Protein AF-A0A537ZUA9-F1 (afdb_monomer_lite)

Sequence (242 aa):
MRPYVPADILNVSFPAAVRGYDRRAVDAYVKRVNRVIAELKVSASPPAAVRHALEQAGQQVHGLLQSARETAEGITTSARQEADEATGRAKAEAAELVVNTNADVERMRAEADQLRGDTRKETDATIARGKAEAEQILADARNESQNIVLRAQDEADDRLLQLREEVDALRAAAEARMQAIQADTETVWNERNELFDDIRSIANGLIDLVDGANARVPVTEPAEPLGEPGEPVAAANDGDSQ

Radius of gyration: 93.18 Å; chains: 1; bounding box: 156×34×251 Å

pLDDT: mean 85.9, std 18.2, range [31.66, 98.56]

Foldseek 3Di:
DPLDDDVCLVDDDFDADPPGGDPVSVVVSVVVVVVSVVVCVVPDDPPVVVVVVVVVVVVVVVVVVVVVVVVVVVVVVVVVVVVVVVVVVVVVVVVVVVVVVVVVVVVVVVVVVVVVVVVVVVVVVVVVVVVVVVVVVVVVVVVVVVVVVVVVVVVVVVVVVVVVVVVVVVVVVVVVVVVVVVVVVVVVVVVVVVVVVVVVVVVVVVVVVVVVVVVVDDDDDDDDDDDDDDDDDYDYDDDDDD

Structure (mmCIF, N/CA/C/O backbone):
data_AF-A0A537ZUA9-F1
#
_entry.id   AF-A0A537ZUA9-F1
#
loop_
_atom_site.group_PDB
_atom_site.id
_atom_site.type_symbol
_atom_site.label_atom_id
_atom_site.label_alt_id
_atom_site.label_comp_id
_atom_site.label_asym_id
_atom_site.label_entity_id
_atom_site.label_seq_id
_atom_site.pdbx_PDB_ins_code
_atom_site.Cartn_x
_atom_site.Cartn_y
_atom_site.Cartn_z
_atom_site.occupancy
_atom_site.B_iso_or_equiv
_atom_site.auth_seq_id
_atom_site.auth_comp_id
_atom_site.auth_asym_id
_atom_site.auth_atom_id
_atom_site.pdbx_PDB_model_num
ATOM 1 N N . MET A 1 1 ? -33.664 -15.959 94.441 1.00 45.16 1 MET A N 1
ATOM 2 C CA . MET A 1 1 ? -33.070 -15.673 95.766 1.00 45.16 1 MET A CA 1
ATOM 3 C C . MET A 1 1 ? -33.528 -16.744 96.739 1.00 45.16 1 MET A C 1
ATOM 5 O O . MET A 1 1 ? -34.728 -16.962 96.837 1.00 45.16 1 MET A O 1
ATOM 9 N N . ARG A 1 2 ? -32.613 -17.458 97.404 1.00 49.62 2 ARG A N 1
ATOM 10 C CA . ARG A 1 2 ? -33.004 -18.343 98.513 1.00 49.62 2 ARG A CA 1
ATOM 11 C C . ARG A 1 2 ? -33.386 -17.457 99.707 1.00 49.62 2 ARG A C 1
ATOM 13 O O . ARG A 1 2 ? -32.621 -16.534 99.986 1.00 49.62 2 ARG A O 1
ATOM 20 N N . PRO A 1 3 ? -34.527 -17.680 100.379 1.00 58.72 3 PRO A N 1
ATOM 21 C CA . PRO A 1 3 ? -34.871 -16.907 101.564 1.00 58.72 3 PRO A CA 1
ATOM 22 C C . PRO A 1 3 ? -33.817 -17.173 102.643 1.00 58.72 3 PRO A C 1
ATOM 24 O O . PRO A 1 3 ? -33.602 -18.316 103.046 1.00 58.72 3 PRO A O 1
ATOM 27 N N . TYR A 1 4 ? -33.114 -16.120 103.052 1.00 66.19 4 TYR A N 1
ATOM 28 C CA . TYR A 1 4 ? -32.146 -16.183 104.139 1.00 66.19 4 TYR A CA 1
ATOM 29 C C . TYR A 1 4 ? -32.919 -16.333 105.451 1.00 66.19 4 TYR A C 1
ATOM 31 O O . TYR A 1 4 ? -33.597 -15.405 105.885 1.00 66.19 4 TYR A O 1
ATOM 39 N N . VAL A 1 5 ? -32.861 -17.520 106.054 1.00 70.56 5 VAL A N 1
ATOM 40 C CA . VAL A 1 5 ? -33.404 -17.760 107.393 1.00 70.56 5 VAL A CA 1
ATOM 41 C C . VAL A 1 5 ? -32.278 -17.480 108.393 1.00 70.56 5 VAL A C 1
ATOM 43 O O . VAL A 1 5 ? -31.238 -18.135 108.300 1.00 70.56 5 VAL A O 1
ATOM 46 N N . PRO A 1 6 ? -32.432 -16.520 109.324 1.00 73.88 6 PRO A N 1
ATOM 47 C CA . PRO A 1 6 ? -31.391 -16.191 110.295 1.00 73.88 6 PRO A CA 1
ATOM 48 C C . PRO A 1 6 ? -30.947 -17.411 111.117 1.00 73.88 6 PRO A C 1
ATOM 50 O O . PRO A 1 6 ? -31.782 -18.196 111.573 1.00 73.88 6 PRO A O 1
ATOM 53 N N . ALA A 1 7 ? -29.635 -17.551 111.342 1.00 69.75 7 ALA A N 1
ATOM 54 C CA . ALA A 1 7 ? -29.042 -18.686 112.061 1.00 69.75 7 ALA A CA 1
ATOM 55 C C . ALA A 1 7 ? -29.610 -18.864 113.485 1.00 69.75 7 ALA A C 1
ATOM 57 O O . ALA A 1 7 ? -29.779 -19.991 113.949 1.00 69.75 7 ALA A O 1
ATOM 58 N N . ASP A 1 8 ? -30.006 -17.762 114.122 1.00 66.88 8 ASP A N 1
ATOM 59 C CA . ASP A 1 8 ? -30.593 -17.707 115.468 1.00 66.88 8 ASP A CA 1
ATOM 60 C C . ASP A 1 8 ? -31.965 -18.401 115.576 1.00 66.88 8 ASP A C 1
ATOM 62 O O . ASP A 1 8 ? -32.466 -18.646 116.677 1.00 66.88 8 ASP A O 1
ATOM 66 N N . ILE A 1 9 ? -32.600 -18.698 114.436 1.00 72.50 9 ILE A N 1
ATOM 67 C CA . ILE A 1 9 ? -33.838 -19.483 114.359 1.00 72.50 9 ILE A CA 1
ATOM 68 C C . ILE A 1 9 ? -33.543 -20.970 114.138 1.00 72.50 9 ILE A C 1
ATOM 70 O O . ILE A 1 9 ? -34.299 -21.815 114.620 1.00 72.50 9 ILE A O 1
ATOM 74 N N . LEU A 1 10 ? -32.458 -21.283 113.426 1.00 72.81 10 LEU A N 1
ATOM 75 C CA . LEU A 1 10 ? -32.072 -22.647 113.060 1.00 72.81 10 LEU A CA 1
ATOM 76 C C . LEU A 1 10 ? -31.358 -23.380 114.207 1.00 72.81 10 LEU A C 1
ATOM 78 O O . LEU A 1 10 ? -31.559 -24.578 114.369 1.00 72.81 10 LEU A O 1
ATOM 82 N N . ASN A 1 11 ? -30.586 -22.660 115.029 1.00 73.12 11 ASN A N 1
ATOM 83 C CA . ASN A 1 11 ? -29.799 -23.220 116.132 1.00 73.12 11 ASN A CA 1
ATOM 84 C C . ASN A 1 11 ? -30.231 -22.636 117.489 1.00 73.12 11 ASN A C 1
ATOM 86 O O . ASN A 1 11 ? -29.523 -21.817 118.075 1.00 73.12 11 ASN A O 1
ATOM 90 N N . VAL A 1 12 ? -31.396 -23.047 118.006 1.00 76.38 12 VAL A N 1
ATOM 91 C CA . VAL A 1 12 ? -31.906 -22.595 119.314 1.00 76.38 12 VAL A CA 1
ATOM 92 C C . VAL A 1 12 ? -31.773 -23.682 120.386 1.00 76.38 12 VAL A C 1
ATOM 94 O O . VAL A 1 12 ? -32.099 -24.843 120.153 1.00 76.38 12 VAL A O 1
ATOM 97 N N . SER A 1 13 ? -31.328 -23.295 121.583 1.00 72.56 13 SER A N 1
ATOM 98 C CA . SER A 1 13 ? -31.351 -24.132 122.787 1.00 72.56 13 SER A CA 1
ATOM 99 C C . SER A 1 13 ? -32.165 -23.431 123.871 1.00 72.56 13 SER A C 1
ATOM 101 O O . SER A 1 13 ? -32.019 -22.225 124.078 1.00 72.56 13 SER A O 1
ATOM 103 N N . PHE A 1 14 ? -33.049 -24.172 124.540 1.00 78.88 14 PHE A N 1
ATOM 104 C CA . PHE A 1 14 ? -33.961 -23.632 125.546 1.00 78.88 14 PHE A CA 1
ATOM 105 C C . PHE A 1 14 ? -33.547 -24.084 126.953 1.00 78.88 14 PHE A C 1
ATOM 107 O O . PHE A 1 14 ? -33.343 -25.282 127.163 1.00 78.88 14 PHE A O 1
ATOM 114 N N . PRO A 1 15 ? -33.475 -23.173 127.939 1.00 76.12 15 PRO A N 1
ATOM 115 C CA . PRO A 1 15 ? -33.255 -23.546 129.334 1.00 76.12 15 PRO A CA 1
ATOM 116 C C . PRO A 1 15 ? -34.372 -24.466 129.863 1.00 76.12 15 PRO A C 1
ATOM 118 O O . PRO A 1 15 ? -35.553 -24.228 129.592 1.00 76.12 15 PRO A O 1
ATOM 121 N N . ALA A 1 16 ? -34.010 -25.502 130.628 1.00 71.38 16 ALA A N 1
ATOM 122 C CA . ALA A 1 16 ? -34.960 -26.416 131.268 1.00 71.38 16 ALA A CA 1
ATOM 123 C C . ALA A 1 16 ? -35.398 -25.890 132.649 1.00 71.38 16 ALA A C 1
ATOM 125 O O . ALA A 1 16 ? -34.568 -25.538 133.484 1.00 71.38 16 ALA A O 1
ATOM 126 N N . ALA A 1 17 ? -36.704 -25.858 132.897 1.00 70.94 17 ALA A N 1
ATOM 127 C CA . ALA A 1 17 ? -37.335 -25.575 134.182 1.00 70.94 17 ALA A CA 1
ATOM 128 C C . ALA A 1 17 ? -37.811 -26.880 134.855 1.00 70.94 17 ALA A C 1
ATOM 130 O O . ALA A 1 17 ? -37.879 -27.932 134.220 1.00 70.94 17 ALA A O 1
ATOM 131 N N . VAL A 1 18 ? -38.186 -26.812 136.143 1.00 68.44 18 VAL A N 1
ATOM 132 C CA . VAL A 1 18 ? -38.558 -27.969 137.001 1.00 68.44 18 VAL A CA 1
ATOM 133 C C . VAL A 1 18 ? -39.605 -28.903 136.359 1.00 68.44 18 VAL A C 1
ATOM 135 O O . VAL A 1 18 ? -39.635 -30.095 136.654 1.00 68.44 18 VAL A O 1
ATOM 138 N N . ARG A 1 19 ? -40.425 -28.391 135.430 1.00 58.94 19 ARG A N 1
ATOM 139 C CA . ARG A 1 19 ? -41.221 -29.187 134.484 1.00 58.94 19 ARG A CA 1
ATOM 140 C C . ARG A 1 19 ? -41.200 -28.556 133.083 1.00 58.94 19 ARG A C 1
ATOM 142 O O . ARG A 1 19 ? -42.057 -27.738 132.767 1.00 58.94 19 ARG A O 1
ATOM 149 N N . GLY A 1 20 ? -40.251 -28.973 132.243 1.00 76.56 20 GLY A N 1
ATOM 150 C CA . GLY A 1 20 ? -40.215 -28.656 130.806 1.00 76.56 20 GLY A CA 1
ATOM 151 C C . GLY A 1 20 ? -39.397 -27.414 130.440 1.00 76.56 20 GLY A C 1
ATOM 152 O O . GLY A 1 20 ? -38.652 -26.891 131.259 1.00 76.56 20 GLY A O 1
ATOM 153 N N . TYR A 1 21 ? -39.495 -26.955 129.192 1.00 77.94 21 TYR A N 1
ATOM 154 C CA . TYR A 1 21 ? -38.759 -25.775 128.723 1.00 77.94 21 TYR A CA 1
ATOM 155 C C . TYR A 1 21 ? -39.302 -24.478 129.326 1.00 77.94 21 TYR A C 1
ATOM 157 O O . TYR A 1 21 ? -40.505 -24.349 129.566 1.00 77.94 21 TYR A O 1
ATOM 165 N N . ASP A 1 22 ? -38.420 -23.499 129.535 1.00 80.88 22 ASP A N 1
ATOM 166 C CA . ASP A 1 22 ? -38.825 -22.167 129.975 1.00 80.88 22 ASP A CA 1
ATOM 167 C C . ASP A 1 22 ? -39.782 -21.533 128.955 1.00 80.88 22 ASP A C 1
ATOM 169 O O . ASP A 1 22 ? -39.405 -21.134 127.848 1.00 80.88 22 ASP A O 1
ATOM 173 N N . ARG A 1 23 ? -41.040 -21.403 129.375 1.00 80.50 23 ARG A N 1
ATOM 174 C CA . ARG A 1 23 ? -42.119 -20.804 128.595 1.00 80.50 23 ARG A CA 1
ATOM 175 C C . ARG A 1 23 ? -41.767 -19.402 128.095 1.00 80.50 23 ARG A C 1
ATOM 177 O O . ARG A 1 23 ? -42.115 -19.067 126.968 1.00 80.50 23 ARG A O 1
ATOM 184 N N . ARG A 1 24 ? -41.044 -18.595 128.880 1.00 81.75 24 ARG A N 1
ATOM 185 C CA . ARG A 1 24 ? -40.644 -17.238 128.469 1.00 81.75 24 ARG A CA 1
ATOM 186 C C . ARG A 1 24 ? -39.634 -17.272 127.323 1.00 81.75 24 ARG A C 1
ATOM 188 O O . ARG A 1 24 ? -39.730 -16.457 126.405 1.00 81.75 24 ARG A O 1
ATOM 195 N N . ALA A 1 25 ? -38.699 -18.221 127.351 1.00 82.19 25 ALA A N 1
ATOM 196 C CA . ALA A 1 25 ? -37.710 -18.412 126.293 1.00 82.19 25 ALA A CA 1
ATOM 197 C C . ALA A 1 25 ? -38.356 -18.928 124.994 1.00 82.19 25 ALA A C 1
ATOM 199 O O . ALA A 1 25 ? -38.039 -18.434 123.908 1.00 82.19 25 ALA A O 1
ATOM 200 N N . VAL A 1 26 ? -39.307 -19.861 125.111 1.00 85.19 26 VAL A N 1
ATOM 201 C CA . VAL A 1 26 ? -40.095 -20.373 123.979 1.00 85.19 26 VAL A CA 1
ATOM 202 C C . VAL A 1 26 ? -40.961 -19.268 123.369 1.00 85.19 26 VAL A C 1
ATOM 204 O O . VAL A 1 26 ? -40.912 -19.064 122.159 1.00 85.19 26 VAL A O 1
ATOM 207 N N . ASP A 1 27 ? -41.672 -18.480 124.180 1.00 84.31 27 ASP A N 1
ATOM 208 C CA . ASP A 1 27 ? -42.502 -17.368 123.695 1.00 84.31 27 ASP A CA 1
ATOM 209 C C . ASP A 1 27 ? -41.665 -16.302 122.967 1.00 84.31 27 ASP A C 1
ATOM 211 O O . ASP A 1 27 ? -42.085 -15.758 121.942 1.00 84.31 27 ASP A O 1
ATOM 215 N N . ALA A 1 28 ? -40.454 -16.012 123.454 1.00 84.19 28 ALA A N 1
ATOM 216 C CA . ALA A 1 28 ? -39.531 -15.097 122.786 1.00 84.19 28 ALA A CA 1
ATOM 217 C C . ALA A 1 28 ? -39.048 -15.643 121.430 1.00 84.19 28 ALA A C 1
ATOM 219 O O . ALA A 1 28 ? -38.952 -14.882 120.465 1.00 84.19 28 ALA A O 1
ATOM 220 N N . TYR A 1 29 ? -38.776 -16.947 121.332 1.00 84.75 29 TYR A N 1
ATOM 221 C CA . TYR A 1 29 ? -38.425 -17.601 120.069 1.00 84.75 29 TYR A CA 1
ATOM 222 C C . TYR A 1 29 ? -39.593 -17.606 119.081 1.00 84.75 29 TYR A C 1
ATOM 224 O O . TYR A 1 29 ? -39.417 -17.195 117.937 1.00 84.75 29 TYR A O 1
ATOM 232 N N . VAL A 1 30 ? -40.801 -17.965 119.525 1.00 86.38 30 VAL A N 1
ATOM 233 C CA . VAL A 1 30 ? -42.015 -17.935 118.693 1.00 86.38 30 VAL A CA 1
ATOM 234 C C . VAL A 1 30 ? -42.273 -16.524 118.162 1.00 86.38 30 VAL A C 1
ATOM 236 O O . VAL A 1 30 ? -42.566 -16.359 116.979 1.00 86.38 30 VAL A O 1
ATOM 239 N N . LYS A 1 31 ? -42.083 -15.482 118.984 1.00 86.12 31 LYS A N 1
ATOM 240 C CA . LYS A 1 31 ? -42.151 -14.083 118.525 1.00 86.12 31 LYS A CA 1
ATOM 241 C C . LYS A 1 31 ? -41.114 -13.767 117.441 1.00 86.12 31 LYS A C 1
ATOM 243 O O . LYS A 1 31 ? -41.460 -13.095 116.472 1.00 86.12 31 LYS A O 1
ATOM 248 N N . ARG A 1 32 ? -39.872 -14.258 117.564 1.00 83.00 32 ARG A N 1
ATOM 249 C CA . ARG A 1 32 ? -38.824 -14.083 116.536 1.00 83.00 32 ARG A CA 1
ATOM 250 C C . ARG A 1 32 ? -39.147 -14.828 115.238 1.00 83.00 32 ARG A C 1
ATOM 252 O O . ARG A 1 32 ? -39.029 -14.241 114.168 1.00 83.00 32 ARG A O 1
ATOM 259 N N . VAL A 1 33 ? -39.610 -16.074 115.319 1.00 86.75 33 VAL A N 1
ATOM 260 C CA . VAL A 1 33 ? -40.028 -16.866 114.149 1.00 86.75 33 VAL A CA 1
ATOM 261 C C . VAL A 1 33 ? -41.206 -16.208 113.439 1.00 86.75 33 VAL A C 1
ATOM 263 O O . VAL A 1 33 ? -41.156 -16.005 112.230 1.00 86.75 33 VAL A O 1
ATOM 266 N N . ASN A 1 34 ? -42.231 -15.792 114.185 1.00 84.94 34 ASN A N 1
ATOM 267 C CA . ASN A 1 34 ? -43.381 -15.089 113.620 1.00 84.94 34 ASN A CA 1
ATOM 268 C C . ASN A 1 34 ? -42.980 -13.763 112.967 1.00 84.94 34 ASN A C 1
ATOM 270 O O . ASN A 1 34 ? -43.541 -13.408 111.932 1.00 84.94 34 ASN A O 1
ATOM 274 N N . ARG A 1 35 ? -41.981 -13.060 113.517 1.00 83.25 35 ARG A N 1
ATOM 275 C CA . ARG A 1 35 ? -41.406 -11.864 112.897 1.00 83.25 35 ARG A CA 1
ATOM 276 C C . ARG A 1 35 ? -40.730 -12.178 111.561 1.00 83.25 35 ARG A C 1
ATOM 278 O O . ARG A 1 35 ? -41.040 -11.510 110.586 1.00 83.25 35 ARG A O 1
ATOM 285 N N . VAL A 1 36 ? -39.886 -13.207 111.483 1.00 84.00 36 VAL A N 1
ATOM 286 C CA . VAL A 1 36 ? -39.223 -13.593 110.221 1.00 84.00 36 VAL A CA 1
ATOM 287 C C . VAL A 1 36 ? -40.222 -14.117 109.188 1.00 84.00 36 VAL A C 1
ATOM 289 O O . VAL A 1 36 ? -40.109 -13.801 108.009 1.00 84.00 36 VAL A O 1
ATOM 292 N N . ILE A 1 37 ? -41.253 -14.856 109.608 1.00 81.31 37 ILE A N 1
ATOM 293 C CA . ILE A 1 37 ? -42.351 -15.273 108.722 1.00 81.31 37 ILE A CA 1
ATOM 294 C C . ILE A 1 37 ? -43.121 -14.054 108.200 1.00 81.31 37 ILE A C 1
ATOM 296 O O . ILE A 1 37 ? -43.484 -14.025 107.024 1.00 81.31 37 ILE A O 1
ATOM 300 N N . ALA A 1 38 ? -43.373 -13.051 109.045 1.00 77.81 38 ALA A N 1
ATOM 301 C CA . ALA A 1 38 ? -44.012 -11.809 108.626 1.00 77.81 38 ALA A CA 1
ATOM 302 C C . ALA A 1 38 ? -43.118 -11.022 107.657 1.00 77.81 38 ALA A C 1
ATOM 304 O O . ALA A 1 38 ? -43.593 -10.623 106.602 1.00 77.81 38 ALA A O 1
ATOM 305 N N . GLU A 1 39 ? -41.824 -10.879 107.948 1.00 77.50 39 GLU A N 1
ATOM 306 C CA . GLU A 1 39 ? -40.844 -10.238 107.062 1.00 77.50 39 GLU A CA 1
ATOM 307 C C . GLU A 1 39 ? -40.739 -10.971 105.709 1.00 77.50 39 GLU A C 1
ATOM 309 O O . GLU A 1 39 ? -40.708 -10.329 104.659 1.00 77.50 39 GLU A O 1
ATOM 314 N N . LEU A 1 40 ? -40.791 -12.307 105.694 1.00 79.88 40 LEU A N 1
ATOM 315 C CA . LEU A 1 40 ? -40.816 -13.115 104.469 1.00 79.88 40 LEU A CA 1
ATOM 316 C C . LEU A 1 40 ? -42.132 -12.990 103.699 1.00 79.88 40 LEU A C 1
ATOM 318 O O . LEU A 1 40 ? -42.105 -12.920 102.479 1.00 79.88 40 LEU A O 1
ATOM 322 N N . LYS A 1 41 ? -43.287 -12.931 104.368 1.00 70.56 41 LYS A N 1
ATOM 323 C CA . LYS A 1 41 ? -44.582 -12.702 103.702 1.00 70.56 41 LYS A CA 1
ATOM 324 C C . LYS A 1 41 ? -44.735 -11.274 103.178 1.00 70.56 41 LYS A C 1
ATOM 326 O O . LYS A 1 41 ? -45.426 -11.082 102.186 1.00 70.56 41 LYS A O 1
ATOM 331 N N . VAL A 1 42 ? -44.111 -10.299 103.839 1.00 70.06 42 VAL A N 1
ATOM 332 C CA . VAL A 1 42 ? -44.085 -8.889 103.420 1.00 70.06 42 VAL A CA 1
ATOM 333 C C . VAL A 1 42 ? -43.123 -8.680 102.247 1.00 70.06 42 VAL A C 1
ATOM 335 O O . VAL A 1 42 ? -43.421 -7.891 101.357 1.00 70.06 42 VAL A O 1
ATOM 338 N N . SER A 1 43 ? -41.995 -9.397 102.213 1.00 66.25 43 SER A N 1
ATOM 339 C CA . SER A 1 43 ? -41.017 -9.328 101.113 1.00 66.25 43 SER A CA 1
ATOM 340 C C . SER A 1 43 ? -41.312 -10.279 99.948 1.00 66.25 43 SER A C 1
ATOM 342 O O . SER A 1 43 ? -40.841 -10.047 98.836 1.00 66.25 43 SER A O 1
ATOM 344 N N . ALA A 1 44 ? -42.098 -11.337 100.161 1.00 69.06 44 ALA A N 1
ATOM 345 C CA . ALA A 1 44 ? -42.546 -12.217 99.093 1.00 69.06 44 ALA A CA 1
ATOM 346 C C . ALA A 1 44 ? -43.605 -11.513 98.240 1.00 69.06 44 ALA A C 1
ATOM 348 O O . ALA A 1 44 ? -44.704 -11.205 98.703 1.00 69.06 44 ALA A O 1
ATOM 349 N N . SER A 1 45 ? -43.297 -11.299 96.961 1.00 69.56 45 SER A N 1
ATOM 350 C CA . SER A 1 45 ? -44.291 -10.831 95.997 1.00 69.56 45 SER A CA 1
ATOM 351 C C . SER A 1 45 ? -45.470 -11.821 95.930 1.00 69.56 45 SER A C 1
ATOM 353 O O . SER A 1 45 ? -45.238 -13.029 95.811 1.00 69.56 45 SER A O 1
ATOM 355 N N . PRO A 1 46 ? -46.736 -11.358 95.982 1.00 78.00 46 PRO A N 1
ATOM 356 C CA . PRO A 1 46 ? -47.901 -12.235 95.898 1.00 78.00 46 PRO A CA 1
ATOM 357 C C . PRO A 1 46 ? -47.881 -13.098 94.620 1.00 78.00 46 PRO A C 1
ATOM 359 O O . PRO A 1 46 ? -47.549 -12.5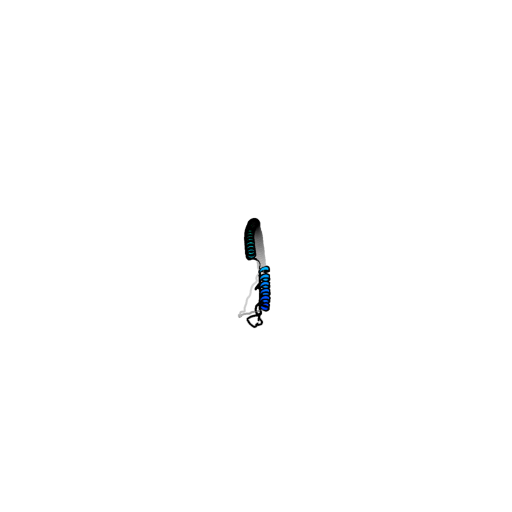81 93.551 1.00 78.00 46 PRO A O 1
ATOM 362 N N . PRO A 1 47 ? -48.312 -14.375 94.657 1.00 75.06 47 PRO A N 1
ATOM 363 C CA . PRO A 1 47 ? -48.318 -15.257 93.480 1.00 75.06 47 PRO A CA 1
ATOM 364 C C . PRO A 1 47 ? -49.088 -14.707 92.266 1.00 75.06 47 PRO A C 1
ATOM 366 O O . PRO A 1 47 ? -48.779 -15.053 91.127 1.00 75.06 47 PRO A O 1
ATOM 369 N N . ALA A 1 48 ? -50.088 -13.851 92.500 1.00 76.44 48 ALA A N 1
ATOM 370 C CA . ALA A 1 48 ? -50.840 -13.164 91.450 1.00 76.44 48 ALA A CA 1
ATOM 371 C C . ALA A 1 48 ? -50.002 -12.097 90.720 1.00 76.44 48 ALA A C 1
ATOM 373 O O . ALA A 1 48 ? -50.108 -11.973 89.504 1.00 76.44 48 ALA A O 1
ATOM 374 N N . ALA A 1 49 ? -49.121 -11.384 91.431 1.00 79.88 49 ALA A N 1
ATOM 375 C CA . ALA A 1 49 ? -48.224 -10.392 90.839 1.00 79.88 49 ALA A CA 1
ATOM 376 C C . ALA A 1 49 ? -47.164 -11.053 89.944 1.00 79.88 49 ALA A C 1
ATOM 378 O O . ALA A 1 49 ? -46.860 -10.548 88.869 1.00 79.88 49 ALA A O 1
ATOM 379 N N . VAL A 1 50 ? -46.662 -12.228 90.344 1.00 84.38 50 VAL A N 1
ATOM 380 C CA . VAL A 1 50 ? -45.733 -13.020 89.519 1.00 84.38 50 VAL A CA 1
ATOM 381 C C . VAL A 1 50 ? -46.413 -13.523 88.241 1.00 84.38 50 VAL A C 1
ATOM 383 O O . VAL A 1 50 ? -45.823 -13.433 87.168 1.00 84.38 50 VAL A O 1
ATOM 386 N N . ARG A 1 51 ? -47.662 -14.007 88.322 1.00 85.00 51 ARG A N 1
ATOM 387 C CA . ARG A 1 51 ? -48.436 -14.399 87.128 1.00 85.00 51 ARG A CA 1
ATOM 388 C C . ARG A 1 51 ? -48.687 -13.224 86.191 1.00 85.00 51 ARG A C 1
ATOM 390 O O . ARG A 1 51 ? -48.457 -13.366 84.999 1.00 85.00 51 ARG A O 1
ATOM 397 N N . HIS A 1 52 ? -49.097 -12.077 86.729 1.00 86.25 52 HIS A N 1
ATOM 398 C CA . HIS A 1 52 ? -49.336 -10.883 85.924 1.00 86.25 52 HIS A CA 1
ATOM 399 C C . HIS A 1 52 ? -48.058 -10.389 85.232 1.00 86.25 52 HIS A C 1
ATOM 401 O O . HIS A 1 52 ? -48.091 -10.070 84.049 1.00 86.25 52 HIS A O 1
ATOM 407 N N . ALA A 1 53 ? -46.917 -10.404 85.929 1.00 87.12 53 ALA A N 1
ATOM 408 C CA . ALA A 1 53 ? -45.627 -10.055 85.340 1.00 87.12 53 ALA A CA 1
ATOM 409 C C . ALA A 1 53 ? -45.197 -11.039 84.237 1.00 87.12 53 ALA A C 1
ATOM 411 O O . ALA A 1 53 ? -44.669 -10.612 83.215 1.00 87.12 53 ALA A O 1
ATOM 412 N N . LEU A 1 54 ? -45.446 -12.344 84.408 1.00 89.81 54 LEU A N 1
ATOM 413 C CA . LEU A 1 54 ? -45.192 -13.346 83.366 1.00 89.81 54 LEU A CA 1
ATOM 414 C C . LEU A 1 54 ? -46.111 -13.167 82.152 1.00 89.81 54 LEU A C 1
ATOM 416 O O . LEU A 1 54 ? -45.661 -13.328 81.022 1.00 89.81 54 LEU A O 1
ATOM 420 N N . GLU A 1 55 ? -47.376 -12.816 82.368 1.00 91.88 55 GLU A N 1
ATOM 421 C CA . GLU A 1 55 ? -48.340 -12.566 81.295 1.00 91.88 55 GLU A CA 1
ATOM 422 C C . GLU A 1 55 ? -48.010 -11.280 80.524 1.00 91.88 55 GLU A C 1
ATOM 424 O O . GLU A 1 55 ? -47.987 -11.294 79.294 1.00 91.88 55 GLU A O 1
ATOM 429 N N . GLN A 1 56 ? -47.632 -10.205 81.225 1.00 91.50 56 GLN A N 1
ATOM 430 C CA . GLN A 1 56 ? -47.102 -8.986 80.607 1.00 91.50 56 GLN A CA 1
ATOM 431 C C . GLN A 1 56 ? -45.808 -9.252 79.834 1.00 91.50 56 GLN A C 1
ATOM 433 O O . GLN A 1 56 ? -45.675 -8.800 78.698 1.00 91.50 56 GLN A O 1
ATOM 438 N N . ALA A 1 57 ? -44.872 -10.013 80.406 1.00 92.81 57 ALA A N 1
ATOM 439 C CA . ALA A 1 57 ? -43.646 -10.397 79.712 1.00 92.81 57 ALA A CA 1
ATOM 440 C C . ALA A 1 57 ? -43.953 -11.240 78.461 1.00 92.81 57 ALA A C 1
ATOM 442 O O . ALA A 1 57 ? -43.358 -11.012 77.413 1.00 92.81 57 ALA A O 1
ATOM 443 N N . GLY A 1 58 ? -44.920 -12.161 78.530 1.00 92.56 58 GLY A N 1
ATOM 444 C CA . GLY A 1 58 ? -45.378 -12.946 77.382 1.00 92.56 58 GLY A CA 1
ATOM 445 C C . GLY A 1 58 ? -45.981 -12.082 76.272 1.00 92.56 58 GLY A C 1
ATOM 446 O O . GLY A 1 58 ? -45.643 -12.265 75.103 1.00 92.56 58 GLY A O 1
ATOM 447 N N . GLN A 1 59 ? -46.809 -11.096 76.628 1.00 94.25 59 GLN A N 1
ATOM 448 C CA . GLN A 1 59 ? -47.373 -10.129 75.679 1.00 94.25 59 GLN A CA 1
ATOM 449 C C . GLN A 1 59 ? -46.290 -9.245 75.045 1.00 94.25 59 GLN A C 1
ATOM 451 O O . GLN A 1 59 ? -46.298 -9.049 73.830 1.00 94.25 59 GLN A O 1
ATOM 456 N N . GLN A 1 60 ? -45.324 -8.763 75.833 1.00 93.88 60 GLN A N 1
ATOM 457 C CA . GLN A 1 60 ? -44.183 -7.990 75.329 1.00 93.88 60 GLN A CA 1
ATOM 458 C C . GLN A 1 60 ? -43.316 -8.809 74.368 1.00 93.88 60 GLN A C 1
ATOM 460 O O . GLN A 1 60 ? -42.939 -8.313 73.308 1.00 93.88 60 GLN A O 1
ATOM 465 N N . VAL A 1 61 ? -43.038 -10.073 74.701 1.00 95.38 61 VAL A N 1
ATOM 466 C CA . VAL A 1 61 ? -42.289 -10.986 73.827 1.00 95.38 61 VAL A CA 1
ATOM 467 C C . VAL A 1 61 ? -43.057 -11.254 72.534 1.00 95.38 61 VAL A C 1
ATOM 469 O O . VAL A 1 61 ? -42.462 -11.210 71.462 1.00 95.38 61 VAL A O 1
ATOM 472 N N . HIS A 1 62 ? -44.370 -11.484 72.601 1.00 95.75 62 HIS A N 1
ATOM 473 C CA . HIS A 1 62 ? -45.183 -11.703 71.405 1.00 95.75 62 HIS A CA 1
ATOM 474 C C . HIS A 1 62 ? -45.199 -10.473 70.486 1.00 95.75 62 HIS A C 1
ATOM 476 O O . HIS A 1 62 ? -44.975 -10.612 69.285 1.00 95.75 62 HIS A O 1
ATOM 482 N N . GLY A 1 63 ? -45.369 -9.271 71.050 1.00 96.06 63 GLY A N 1
ATOM 483 C CA . GLY A 1 63 ? -45.306 -8.017 70.295 1.00 96.06 63 GLY A CA 1
ATOM 484 C C . GLY A 1 63 ? -43.936 -7.776 69.655 1.00 96.06 63 GLY A C 1
ATOM 485 O O . GLY A 1 63 ? -43.859 -7.375 68.496 1.00 96.06 63 GLY A O 1
ATOM 486 N N . LEU A 1 64 ? -42.848 -8.094 70.366 1.00 96.88 64 LEU A N 1
ATOM 487 C CA . LEU A 1 64 ? -41.492 -8.004 69.821 1.00 96.88 64 LEU A CA 1
ATOM 488 C C . LEU A 1 64 ? -41.278 -8.987 68.664 1.00 96.88 64 LEU A C 1
ATOM 490 O O . LEU A 1 64 ? -40.706 -8.608 67.648 1.00 96.88 64 LEU A O 1
ATOM 494 N N . LEU A 1 65 ? -41.745 -10.232 68.793 1.00 96.19 65 LEU A N 1
ATOM 495 C CA . LEU A 1 65 ? -41.635 -11.237 67.732 1.00 96.19 65 LEU A CA 1
ATOM 496 C C . LEU A 1 65 ? -42.459 -10.859 66.499 1.00 96.19 65 LEU A C 1
ATOM 498 O O . LEU A 1 65 ? -41.986 -11.042 65.378 1.00 96.19 65 LEU A O 1
ATOM 502 N N . GLN A 1 66 ? -43.661 -10.313 66.692 1.00 95.44 66 GLN A N 1
ATOM 503 C CA . GLN A 1 66 ? -44.481 -9.816 65.592 1.00 95.44 66 GLN A CA 1
ATOM 504 C C . GLN A 1 66 ? -43.791 -8.645 64.881 1.00 95.44 66 GLN A C 1
ATOM 506 O O . GLN A 1 66 ? -43.622 -8.691 63.666 1.00 95.44 66 GLN A O 1
ATOM 511 N N . SER A 1 67 ? -43.310 -7.651 65.632 1.00 96.31 67 SER A N 1
ATOM 512 C CA . SER A 1 67 ? -42.580 -6.508 65.073 1.00 96.31 67 SER A CA 1
ATOM 513 C C . SER A 1 67 ? -41.287 -6.935 64.368 1.00 96.31 67 SER A C 1
ATOM 515 O O . SER A 1 67 ? -40.982 -6.440 63.282 1.00 96.31 67 SER A O 1
ATOM 517 N N . ALA A 1 68 ? -40.553 -7.902 64.925 1.00 97.00 68 ALA A N 1
ATOM 518 C CA . ALA A 1 68 ? -39.365 -8.468 64.292 1.00 97.00 68 ALA A CA 1
ATOM 519 C C . ALA A 1 68 ? -39.705 -9.173 62.972 1.00 97.00 68 ALA A C 1
ATOM 521 O O . ALA A 1 68 ? -38.964 -9.034 62.000 1.00 97.00 68 ALA A O 1
ATOM 522 N N . ARG A 1 69 ? -40.833 -9.892 62.915 1.00 96.06 69 ARG A N 1
ATOM 523 C CA . ARG A 1 69 ? -41.305 -10.547 61.693 1.00 96.06 69 ARG A CA 1
ATOM 524 C C . ARG A 1 69 ? -41.724 -9.538 60.629 1.00 96.06 69 ARG A C 1
ATOM 526 O O . ARG A 1 69 ? -41.258 -9.651 59.503 1.00 96.06 69 ARG A O 1
ATOM 533 N N . GLU A 1 70 ? -42.531 -8.544 60.985 1.00 97.06 70 GLU A N 1
ATOM 534 C CA . GLU A 1 70 ? -42.935 -7.467 60.070 1.00 97.06 70 GLU A CA 1
ATOM 535 C C . GLU A 1 70 ? -41.710 -6.707 59.538 1.00 97.06 70 GLU A C 1
ATOM 537 O O . GLU A 1 70 ? -41.604 -6.438 58.343 1.00 97.06 70 GLU A O 1
ATOM 542 N N . THR A 1 71 ? -40.726 -6.442 60.402 1.00 97.06 71 THR A N 1
ATOM 543 C CA . THR A 1 71 ? -39.462 -5.809 60.002 1.00 97.06 71 THR A CA 1
ATOM 544 C C . THR A 1 71 ? -38.659 -6.705 59.057 1.00 97.06 71 THR A C 1
ATOM 546 O O . THR A 1 71 ? -38.140 -6.227 58.051 1.00 97.06 71 THR A O 1
ATOM 549 N N . ALA A 1 72 ? -38.570 -8.009 59.331 1.00 97.19 72 ALA A N 1
ATOM 550 C CA . ALA A 1 72 ? -37.888 -8.958 58.452 1.00 97.19 72 ALA A CA 1
ATOM 551 C C . ALA A 1 72 ? -38.581 -9.080 57.080 1.00 97.19 72 ALA A C 1
ATOM 553 O O . ALA A 1 72 ? -37.912 -9.121 56.045 1.00 97.19 72 ALA A O 1
ATOM 554 N N . GLU A 1 73 ? -39.913 -9.092 57.048 1.00 97.19 73 GLU A N 1
ATOM 555 C CA . GLU A 1 73 ? -40.711 -9.089 55.815 1.00 97.19 73 GLU A CA 1
ATOM 556 C C . GLU A 1 73 ? -40.508 -7.781 55.023 1.00 97.19 73 GLU A C 1
ATOM 558 O O . GLU A 1 73 ? -40.315 -7.813 53.805 1.00 97.19 73 GLU A O 1
ATOM 563 N N . GLY A 1 74 ? -40.427 -6.636 55.708 1.00 97.75 74 GLY A N 1
ATOM 564 C CA . GLY A 1 74 ? -40.072 -5.351 55.099 1.00 97.75 74 GLY A CA 1
ATOM 565 C C . GLY A 1 74 ? -38.668 -5.348 54.484 1.00 97.75 74 GLY A C 1
ATOM 566 O O . GLY A 1 74 ? -38.503 -4.971 53.324 1.00 97.75 74 GLY A O 1
ATOM 567 N N . ILE A 1 75 ? -37.663 -5.839 55.220 1.00 97.62 75 ILE A N 1
ATOM 568 C CA . ILE A 1 75 ? -36.274 -5.937 54.738 1.00 97.62 75 ILE A CA 1
ATOM 569 C C . ILE A 1 75 ? -36.185 -6.851 53.515 1.00 97.62 75 ILE A C 1
ATOM 571 O O . ILE A 1 75 ? -35.547 -6.495 52.528 1.00 97.62 75 ILE A O 1
ATOM 575 N N . THR A 1 76 ? -36.828 -8.019 53.553 1.00 97.31 76 THR A N 1
ATOM 576 C CA . THR A 1 76 ? -36.788 -8.971 52.430 1.00 97.31 76 THR A CA 1
ATOM 577 C C . THR A 1 76 ? -37.481 -8.427 51.186 1.00 97.31 76 THR A C 1
ATOM 579 O O . THR A 1 76 ? -36.980 -8.629 50.080 1.00 97.31 76 THR A O 1
ATOM 582 N N . THR A 1 77 ? -38.586 -7.698 51.349 1.00 98.00 77 THR A N 1
ATOM 583 C CA . THR A 1 77 ? -39.285 -7.053 50.231 1.00 98.00 77 THR A CA 1
ATOM 584 C C . THR A 1 77 ? -38.440 -5.933 49.621 1.00 98.00 77 THR A C 1
ATOM 586 O O . THR A 1 77 ? -38.247 -5.928 48.407 1.00 98.00 77 THR A O 1
ATOM 589 N N . SER A 1 78 ? -37.864 -5.048 50.448 1.00 97.69 78 SER A N 1
ATOM 590 C CA . SER A 1 78 ? -36.975 -3.967 49.983 1.00 97.69 78 SER A CA 1
ATOM 591 C C . SER A 1 78 ? -35.743 -4.521 49.272 1.00 97.69 78 SER A C 1
ATOM 593 O O . SER A 1 78 ? -35.451 -4.131 48.148 1.00 97.69 78 SER A O 1
ATOM 595 N N . ALA A 1 79 ? -35.067 -5.504 49.875 1.00 97.75 79 ALA A N 1
ATOM 596 C CA . ALA A 1 79 ? -33.879 -6.120 49.292 1.00 97.75 79 ALA A CA 1
ATOM 597 C C . ALA A 1 79 ? -34.176 -6.796 47.946 1.00 97.75 79 ALA A C 1
ATOM 599 O O . ALA A 1 79 ? -33.353 -6.749 47.034 1.00 97.75 79 ALA A O 1
ATOM 600 N N . ARG A 1 80 ? -35.356 -7.416 47.802 1.00 97.62 80 ARG A N 1
ATOM 601 C CA . ARG A 1 80 ? -35.775 -8.017 46.533 1.00 97.62 80 ARG A CA 1
ATOM 602 C C . ARG A 1 80 ? -36.044 -6.956 45.471 1.00 97.62 80 ARG A C 1
ATOM 604 O O . ARG A 1 80 ? -35.574 -7.117 44.352 1.00 97.62 80 ARG A O 1
ATOM 611 N N . GLN A 1 81 ? -36.737 -5.877 45.826 1.00 97.94 81 GLN A N 1
ATOM 612 C CA . GLN A 1 81 ? -36.979 -4.766 44.909 1.00 97.94 81 GLN A CA 1
ATOM 613 C C . GLN A 1 81 ? -35.663 -4.117 44.455 1.00 97.94 81 GLN A C 1
ATOM 615 O O . GLN A 1 81 ? -35.446 -3.947 43.259 1.00 97.94 81 GLN A O 1
ATOM 620 N N . GLU A 1 82 ? -34.753 -3.823 45.383 1.00 97.75 82 GLU A N 1
ATOM 621 C CA . GLU A 1 82 ? -33.438 -3.256 45.065 1.00 97.75 82 GLU A CA 1
ATOM 622 C C . GLU A 1 82 ? -32.607 -4.192 44.174 1.00 97.75 82 GLU A C 1
ATOM 624 O O . GLU A 1 82 ? -31.936 -3.733 43.247 1.00 97.75 82 GLU A O 1
ATOM 629 N N . ALA A 1 83 ? -32.670 -5.507 44.408 1.00 98.06 83 ALA A N 1
ATOM 630 C CA . ALA A 1 83 ? -32.013 -6.496 43.557 1.00 98.06 83 ALA A CA 1
ATOM 631 C C . ALA A 1 83 ? -32.620 -6.540 42.143 1.00 98.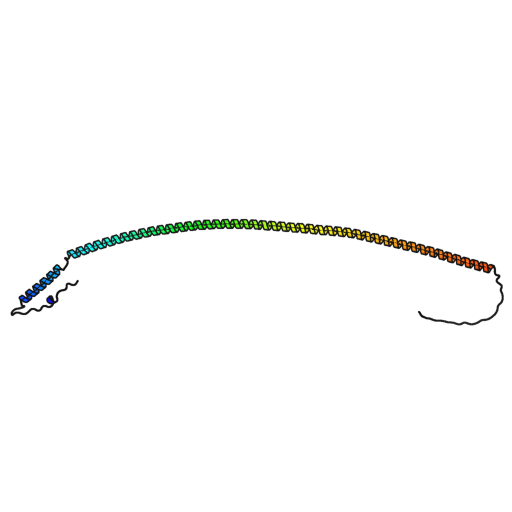06 83 ALA A C 1
ATOM 633 O O . ALA A 1 83 ? -31.884 -6.586 41.152 1.00 98.06 83 ALA A O 1
ATOM 634 N N . ASP A 1 84 ? -33.946 -6.489 42.027 1.00 97.81 84 ASP A N 1
ATOM 635 C CA . ASP A 1 84 ? -34.641 -6.457 40.738 1.00 97.81 84 ASP A CA 1
ATOM 636 C C . ASP A 1 84 ? -34.310 -5.162 39.967 1.00 97.81 84 ASP A C 1
ATOM 638 O O . ASP A 1 84 ? -34.004 -5.207 38.774 1.00 97.81 84 ASP A O 1
ATOM 642 N N . GLU A 1 85 ? -34.247 -4.015 40.646 1.00 98.12 85 GLU A N 1
ATOM 643 C CA . GLU A 1 85 ? -33.836 -2.736 40.054 1.00 98.12 85 GLU A CA 1
ATOM 644 C C . GLU A 1 85 ? -32.359 -2.734 39.628 1.00 98.12 85 GLU A C 1
ATOM 646 O O . GLU A 1 85 ? -32.022 -2.276 38.532 1.00 98.12 85 GLU A O 1
ATOM 651 N N . ALA A 1 86 ? -31.459 -3.262 40.462 1.00 97.69 86 ALA A N 1
ATOM 652 C CA . ALA A 1 86 ? -30.038 -3.367 40.141 1.00 97.69 86 ALA A CA 1
ATOM 653 C C . ALA A 1 86 ? -29.794 -4.294 38.942 1.00 97.69 86 ALA A C 1
ATOM 655 O O . ALA A 1 86 ? -29.037 -3.948 38.033 1.00 97.69 86 ALA A O 1
ATOM 656 N N . THR A 1 87 ? -30.469 -5.447 38.895 1.00 98.06 87 THR A N 1
ATOM 657 C CA . THR A 1 87 ? -30.369 -6.370 37.755 1.00 98.06 87 THR A CA 1
ATOM 658 C C . THR A 1 87 ? -31.018 -5.802 36.495 1.00 98.06 87 THR A C 1
ATOM 660 O O . THR A 1 87 ? -30.494 -6.019 35.401 1.00 98.06 87 THR A O 1
ATOM 663 N N . GLY A 1 88 ? -32.108 -5.042 36.623 1.00 98.12 88 GLY A N 1
ATOM 664 C CA . GLY A 1 88 ? -32.729 -4.308 35.521 1.00 98.12 88 GLY A CA 1
ATOM 665 C C . GLY A 1 88 ? -31.777 -3.286 34.901 1.00 98.12 88 GLY A C 1
ATOM 666 O O . GLY A 1 88 ? -31.576 -3.302 33.686 1.00 98.12 88 GLY A O 1
ATOM 667 N N . ARG A 1 89 ? -31.122 -2.465 35.733 1.00 97.94 89 ARG A N 1
ATOM 668 C CA . ARG A 1 89 ? -30.110 -1.494 35.281 1.00 97.94 89 ARG A CA 1
ATOM 669 C C . ARG A 1 89 ? -28.921 -2.172 34.610 1.00 97.94 89 ARG A C 1
ATOM 671 O O . ARG A 1 89 ? -28.599 -1.828 33.480 1.00 97.94 89 ARG A O 1
ATOM 678 N N . ALA A 1 90 ? -28.347 -3.199 35.238 1.00 98.12 90 ALA A N 1
ATOM 679 C CA . ALA A 1 90 ? -27.215 -3.929 34.667 1.00 98.12 90 ALA A CA 1
ATOM 680 C C . ALA A 1 90 ? -27.547 -4.567 33.305 1.00 98.12 90 ALA A C 1
ATOM 682 O O . ALA A 1 90 ? -26.720 -4.563 32.396 1.00 98.12 90 ALA A O 1
ATOM 683 N N . LYS A 1 91 ? -28.768 -5.095 33.129 1.00 98.12 91 LYS A N 1
ATOM 684 C CA . LYS A 1 91 ? -29.222 -5.634 31.836 1.00 98.12 91 LYS A CA 1
ATOM 685 C C . LYS A 1 91 ? -29.391 -4.546 30.779 1.00 98.12 91 LYS A C 1
ATOM 687 O O . LYS A 1 91 ? -29.037 -4.787 29.628 1.00 98.12 91 LYS A O 1
ATOM 692 N N . ALA A 1 92 ? -29.929 -3.386 31.151 1.00 98.06 92 ALA A N 1
ATOM 693 C CA . ALA A 1 92 ? -30.086 -2.259 30.236 1.00 98.06 92 ALA A CA 1
ATOM 694 C C . ALA A 1 92 ? -28.721 -1.727 29.771 1.00 98.06 92 ALA A C 1
ATOM 696 O O . ALA A 1 92 ? -28.499 -1.609 28.570 1.00 98.06 92 ALA A O 1
ATOM 697 N N . GLU A 1 93 ? -27.788 -1.521 30.702 1.00 98.25 93 GLU A N 1
ATOM 698 C CA . GLU A 1 93 ? -26.415 -1.092 30.406 1.00 98.25 93 GLU A CA 1
ATOM 699 C C . GLU A 1 93 ? -25.678 -2.113 29.527 1.00 98.25 93 GLU A C 1
ATOM 701 O O . GLU A 1 93 ? -25.023 -1.743 28.555 1.00 98.25 93 GLU A O 1
ATOM 706 N N . ALA A 1 94 ? -25.822 -3.413 29.810 1.00 98.19 94 ALA A N 1
ATOM 707 C CA . ALA A 1 94 ? -25.228 -4.461 28.984 1.00 98.19 94 ALA A CA 1
ATOM 708 C C . ALA A 1 94 ? -25.815 -4.484 27.563 1.00 98.19 94 ALA A C 1
ATOM 710 O O . ALA A 1 94 ? -25.074 -4.647 26.595 1.00 98.19 94 ALA A O 1
ATOM 711 N N . ALA A 1 95 ? -27.133 -4.312 27.424 1.00 97.94 95 ALA A N 1
ATOM 712 C CA . ALA A 1 95 ? -27.786 -4.253 26.119 1.00 97.94 95 ALA A CA 1
ATOM 713 C C . ALA A 1 95 ? -27.335 -3.023 25.319 1.00 97.94 95 ALA A C 1
ATOM 715 O O . ALA A 1 95 ? -27.015 -3.149 24.138 1.00 97.94 95 ALA A O 1
ATOM 716 N N . GLU A 1 96 ? -27.254 -1.859 25.965 1.00 98.19 96 GLU A N 1
ATOM 717 C CA . GLU A 1 96 ? -26.746 -0.629 25.357 1.00 98.19 96 GLU A CA 1
ATOM 718 C C . GLU A 1 96 ? -25.291 -0.789 24.904 1.00 98.19 96 GLU A C 1
ATOM 720 O O . GLU A 1 96 ? -24.961 -0.474 23.760 1.00 98.19 96 GLU A O 1
ATOM 725 N N . LEU A 1 97 ? -24.432 -1.355 25.756 1.00 98.31 97 LEU A N 1
ATOM 726 C CA . LEU A 1 97 ? -23.034 -1.609 25.418 1.00 98.31 97 LEU A CA 1
ATOM 727 C C . LEU A 1 97 ? -22.915 -2.531 24.202 1.00 98.31 97 LEU A C 1
ATOM 729 O O . LEU A 1 97 ? -22.167 -2.225 23.277 1.00 98.31 97 LEU A O 1
ATOM 733 N N . VAL A 1 98 ? -23.683 -3.622 24.152 1.00 98.38 98 VAL A N 1
ATOM 734 C CA . VAL A 1 98 ? -23.683 -4.531 22.994 1.00 98.38 98 VAL A CA 1
ATOM 735 C C . VAL A 1 98 ? -24.120 -3.804 21.721 1.00 98.38 98 VAL A C 1
ATOM 737 O O . VAL A 1 98 ? -23.458 -3.932 20.694 1.00 98.38 98 VAL A O 1
ATOM 740 N N . VAL A 1 99 ? -25.190 -3.007 21.770 1.00 98.38 99 VAL A N 1
ATOM 741 C CA . VAL A 1 99 ? -25.658 -2.238 20.604 1.00 98.38 99 VAL A CA 1
ATOM 742 C C . VAL A 1 99 ? -24.598 -1.244 20.132 1.00 98.38 99 VAL A C 1
ATOM 744 O O . VAL A 1 99 ? -24.296 -1.212 18.939 1.00 98.38 99 VAL A O 1
ATOM 747 N N . ASN A 1 100 ? -23.987 -0.494 21.049 1.00 98.00 100 ASN A N 1
ATOM 748 C CA . ASN A 1 100 ? -22.947 0.480 20.722 1.00 98.00 100 ASN A CA 1
ATOM 749 C C . ASN A 1 100 ? -21.708 -0.201 20.131 1.00 98.00 100 ASN A C 1
ATOM 751 O O . ASN A 1 100 ? -21.241 0.195 19.068 1.00 98.00 100 ASN A O 1
ATOM 755 N N . THR A 1 101 ? -21.228 -1.285 20.747 1.00 98.25 101 THR A N 1
ATOM 756 C CA . THR A 1 101 ? -20.083 -2.041 20.212 1.00 98.25 101 THR A CA 1
ATOM 757 C C . THR A 1 101 ? -20.368 -2.634 18.835 1.00 98.25 101 THR A C 1
ATOM 759 O O . THR A 1 101 ? -19.496 -2.606 17.972 1.00 98.25 101 THR A O 1
ATOM 762 N N . ASN A 1 102 ? -21.587 -3.116 18.583 1.00 98.00 102 ASN A N 1
ATOM 763 C CA . ASN A 1 102 ? -21.967 -3.608 17.262 1.00 98.00 102 ASN A CA 1
ATOM 764 C C . ASN A 1 102 ? -22.005 -2.472 16.235 1.00 98.00 102 ASN A C 1
ATOM 766 O O . ASN A 1 102 ? -21.491 -2.641 15.133 1.00 98.00 102 ASN A O 1
ATOM 770 N N . ALA A 1 103 ? -22.556 -1.309 16.589 1.00 98.12 103 ALA A N 1
ATOM 771 C CA . ALA A 1 103 ? -22.537 -0.137 15.718 1.00 98.12 103 ALA A CA 1
ATOM 772 C C . ALA A 1 103 ? -21.100 0.314 15.401 1.00 98.12 103 ALA A C 1
ATOM 774 O O . ALA A 1 103 ? -20.800 0.661 14.260 1.00 98.12 103 ALA A O 1
ATOM 775 N N . ASP A 1 104 ? -20.196 0.266 16.378 1.00 97.81 104 ASP A N 1
ATOM 776 C CA . ASP A 1 104 ? -18.777 0.580 16.193 1.00 97.81 104 ASP A CA 1
ATOM 777 C C . ASP A 1 104 ? -18.090 -0.423 15.265 1.00 97.81 104 ASP A C 1
ATOM 779 O O . ASP A 1 104 ? -17.384 -0.018 14.343 1.00 97.81 104 ASP A O 1
ATOM 783 N N . VAL A 1 105 ? -18.339 -1.722 15.453 1.00 98.50 105 VAL A N 1
ATOM 784 C CA . VAL A 1 105 ? -17.805 -2.782 14.586 1.00 98.50 105 VAL A CA 1
ATOM 785 C C . VAL A 1 105 ? -18.292 -2.617 13.149 1.00 98.50 105 VAL A C 1
ATOM 787 O O . VAL A 1 105 ? -17.491 -2.740 12.224 1.00 98.50 105 VAL A O 1
ATOM 790 N N . GLU A 1 106 ? -19.572 -2.313 12.938 1.00 98.12 106 GLU A N 1
ATOM 791 C CA . GLU A 1 106 ? -20.114 -2.088 11.594 1.00 98.12 106 GLU A CA 1
ATOM 792 C C . GLU A 1 106 ? -19.526 -0.828 10.942 1.00 98.12 106 GLU A C 1
ATOM 794 O O . GLU A 1 106 ? -19.182 -0.859 9.759 1.00 98.12 106 GLU A O 1
ATOM 799 N N . ARG A 1 107 ? -19.301 0.250 11.708 1.00 98.38 107 ARG A N 1
ATOM 800 C CA . ARG A 1 107 ? -18.582 1.437 11.212 1.00 98.38 107 ARG A CA 1
ATOM 801 C C . ARG A 1 107 ? -17.143 1.111 10.818 1.00 98.38 107 ARG A C 1
ATOM 803 O O . ARG A 1 107 ? -16.739 1.421 9.701 1.00 98.38 107 ARG A O 1
ATOM 810 N N . MET A 1 108 ? -16.399 0.420 11.682 1.00 98.31 108 MET A N 1
ATOM 811 C CA . MET A 1 108 ? -15.021 0.006 11.395 1.00 98.31 108 MET A CA 1
ATOM 812 C C . MET A 1 108 ? -14.938 -0.921 10.177 1.00 98.31 108 MET A C 1
ATOM 814 O O . MET A 1 108 ? -14.008 -0.808 9.380 1.00 98.31 108 MET A O 1
ATOM 818 N N . ARG A 1 109 ? -15.908 -1.828 9.999 1.00 98.44 109 ARG A N 1
ATOM 819 C CA . ARG A 1 109 ? -16.000 -2.689 8.809 1.00 98.44 109 ARG A CA 1
ATOM 820 C C . ARG A 1 109 ? -16.235 -1.878 7.541 1.00 98.44 109 ARG A C 1
ATOM 822 O O . ARG A 1 109 ? -15.526 -2.092 6.564 1.00 98.44 109 ARG A O 1
ATOM 829 N N . ALA A 1 110 ? -17.172 -0.931 7.569 1.00 98.25 110 ALA A N 1
ATOM 830 C CA . ALA A 1 110 ? -17.452 -0.071 6.425 1.00 98.25 110 ALA A CA 1
ATOM 831 C C . ALA A 1 110 ? -16.229 0.772 6.025 1.00 98.25 110 ALA A C 1
ATOM 833 O O . ALA A 1 110 ? -15.889 0.835 4.844 1.00 98.25 110 ALA A O 1
ATOM 834 N N . GLU A 1 111 ? -15.530 1.362 6.998 1.00 98.31 111 GLU A N 1
ATOM 835 C CA . GLU A 1 111 ? -14.288 2.112 6.765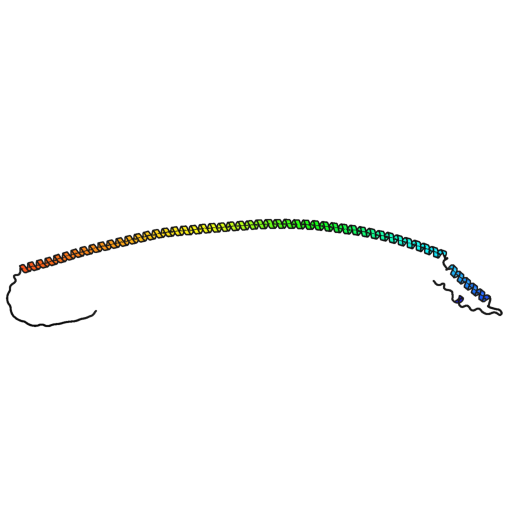 1.00 98.31 111 GLU A CA 1
ATOM 836 C C . GLU A 1 111 ? -13.179 1.216 6.191 1.00 98.31 111 GLU A C 1
ATOM 838 O O . GLU A 1 111 ? -12.507 1.590 5.227 1.00 98.31 111 GLU A O 1
ATOM 843 N N . ALA A 1 112 ? -13.012 0.005 6.732 1.00 98.38 112 ALA A N 1
ATOM 844 C CA . ALA A 1 112 ? -12.032 -0.954 6.232 1.00 98.38 112 ALA A CA 1
ATOM 845 C C . ALA A 1 112 ? -12.336 -1.396 4.792 1.00 98.38 112 ALA A C 1
ATOM 847 O O . ALA A 1 112 ? -11.421 -1.490 3.972 1.00 98.38 112 ALA A O 1
ATOM 848 N N . ASP A 1 113 ? -13.601 -1.648 4.457 1.00 98.19 113 ASP A N 1
ATOM 849 C CA . ASP A 1 113 ? -14.005 -2.034 3.105 1.00 98.19 113 ASP A CA 1
ATOM 850 C C . ASP A 1 113 ? -13.843 -0.883 2.105 1.00 98.19 113 ASP A C 1
ATOM 852 O O . ASP A 1 113 ? -13.402 -1.118 0.975 1.00 98.19 113 ASP A O 1
ATOM 856 N N . GLN A 1 114 ? -14.110 0.359 2.520 1.00 98.38 114 GLN A N 1
ATOM 857 C CA . GLN A 1 114 ? -13.817 1.547 1.715 1.00 98.38 114 GLN A CA 1
ATOM 858 C C . GLN A 1 114 ? -12.319 1.679 1.438 1.00 98.38 114 GLN A C 1
ATOM 860 O O . GLN A 1 114 ? -11.923 1.745 0.274 1.00 98.38 114 GLN A O 1
ATOM 865 N N . LEU A 1 115 ? -11.482 1.609 2.479 1.00 98.38 115 LEU A N 1
ATOM 866 C CA . LEU A 1 115 ? -10.028 1.676 2.337 1.00 98.38 115 LEU A CA 1
ATOM 867 C C . LEU A 1 115 ? -9.508 0.580 1.397 1.00 98.38 115 LEU A C 1
ATOM 869 O O . LEU A 1 115 ? -8.725 0.856 0.490 1.00 98.38 115 LEU A O 1
ATOM 873 N N . ARG A 1 116 ? -9.984 -0.661 1.558 1.00 98.44 116 ARG A N 1
ATOM 874 C CA . ARG A 1 116 ? -9.624 -1.777 0.668 1.00 98.44 116 ARG A CA 1
ATOM 875 C C . ARG A 1 116 ? -10.062 -1.526 -0.772 1.00 98.44 116 ARG A C 1
ATOM 877 O O . ARG A 1 116 ? -9.318 -1.863 -1.693 1.00 98.44 116 ARG A O 1
ATOM 884 N N . GLY A 1 117 ? -11.252 -0.965 -0.971 1.00 98.31 117 GLY A N 1
ATOM 885 C CA . GLY A 1 117 ? -11.765 -0.597 -2.287 1.00 98.31 117 GLY A CA 1
ATOM 886 C C . GLY A 1 117 ? -10.893 0.451 -2.972 1.00 98.31 117 GLY A C 1
ATOM 887 O O . GLY A 1 117 ? -10.553 0.292 -4.145 1.00 98.31 117 GLY A O 1
ATOM 888 N N . ASP A 1 118 ? -10.485 1.482 -2.241 1.00 97.94 118 ASP A N 1
ATOM 889 C CA . ASP A 1 118 ? -9.682 2.574 -2.785 1.00 97.94 118 ASP A CA 1
ATOM 890 C C . ASP A 1 118 ? -8.235 2.146 -3.046 1.00 97.94 118 ASP A C 1
ATOM 892 O O . ASP A 1 118 ? -7.747 2.332 -4.161 1.00 97.94 118 ASP A O 1
ATOM 896 N N . THR A 1 119 ? -7.596 1.426 -2.117 1.00 98.50 119 THR A N 1
ATOM 897 C CA . THR A 1 119 ? -6.265 0.836 -2.351 1.00 98.50 119 THR A CA 1
ATOM 898 C C . THR A 1 119 ? -6.266 -0.097 -3.564 1.00 98.50 119 THR A C 1
ATOM 900 O O . THR A 1 119 ? -5.313 -0.105 -4.348 1.00 98.50 119 THR A O 1
ATOM 903 N N . ARG A 1 120 ? -7.337 -0.876 -3.765 1.00 98.44 120 ARG A N 1
ATOM 904 C CA . ARG A 1 120 ? -7.462 -1.738 -4.946 1.00 98.44 120 ARG A CA 1
ATOM 905 C C . ARG A 1 120 ? -7.535 -0.921 -6.235 1.00 98.44 120 ARG A C 1
ATOM 907 O O . ARG A 1 120 ? -6.800 -1.231 -7.166 1.00 98.44 120 ARG A O 1
ATOM 914 N N . LYS A 1 121 ? -8.354 0.135 -6.281 1.00 98.50 121 LYS A N 1
ATOM 915 C CA . LYS A 1 121 ? -8.439 1.030 -7.451 1.00 98.50 121 LYS A CA 1
ATOM 916 C C . LYS A 1 121 ? -7.096 1.689 -7.762 1.00 98.50 121 LYS A C 1
ATOM 918 O O . LYS A 1 121 ? -6.706 1.743 -8.925 1.00 98.50 121 LYS A O 1
ATOM 923 N N . GLU A 1 122 ? -6.384 2.170 -6.747 1.00 98.31 122 GLU A N 1
ATOM 924 C CA . GLU A 1 122 ? -5.058 2.778 -6.912 1.00 98.31 122 GLU A CA 1
ATOM 925 C C . GLU A 1 122 ? -4.026 1.772 -7.432 1.00 98.31 122 GLU A C 1
ATOM 927 O O . GLU A 1 122 ? -3.238 2.087 -8.329 1.00 98.31 122 GLU A O 1
ATOM 932 N N . THR A 1 123 ? -4.063 0.543 -6.914 1.00 98.56 123 THR A N 1
ATOM 933 C CA . THR A 1 123 ? -3.196 -0.550 -7.369 1.00 98.56 123 THR A CA 1
ATOM 934 C C . THR A 1 123 ? -3.490 -0.899 -8.827 1.00 98.56 123 THR A C 1
ATOM 936 O O . THR A 1 123 ? -2.569 -0.945 -9.642 1.00 98.56 123 THR A O 1
ATOM 939 N N . ASP A 1 124 ? -4.765 -1.070 -9.182 1.00 98.19 124 ASP A N 1
ATOM 940 C CA . ASP A 1 124 ? -5.195 -1.377 -10.548 1.00 98.19 124 ASP A CA 1
ATOM 941 C C . ASP A 1 124 ? -4.796 -0.251 -11.520 1.00 98.19 124 ASP A C 1
ATOM 943 O O . ASP A 1 124 ? -4.274 -0.520 -12.605 1.00 98.19 124 ASP A O 1
ATOM 947 N N . ALA A 1 125 ? -4.951 1.013 -11.114 1.00 98.38 125 ALA A N 1
ATOM 948 C CA . ALA A 1 125 ? -4.530 2.171 -11.900 1.00 98.38 125 ALA A CA 1
ATOM 949 C C . ALA A 1 125 ? -3.005 2.232 -12.088 1.00 98.38 125 ALA A C 1
ATOM 951 O O . ALA A 1 125 ? -2.528 2.544 -13.180 1.00 98.38 125 ALA A O 1
ATOM 952 N N . THR A 1 126 ? -2.233 1.908 -11.050 1.00 98.25 126 THR A N 1
ATOM 953 C CA . THR A 1 126 ? -0.764 1.874 -11.115 1.00 98.25 126 THR A CA 1
ATOM 954 C C . THR A 1 126 ? -0.280 0.754 -12.032 1.00 98.25 126 THR A C 1
ATOM 956 O O . THR A 1 126 ? 0.599 0.978 -12.862 1.00 98.25 126 THR A O 1
ATOM 959 N N . ILE A 1 127 ? -0.895 -0.430 -11.951 1.00 98.50 127 ILE A N 1
ATOM 960 C CA . ILE A 1 127 ? -0.598 -1.552 -12.850 1.00 98.50 127 ILE A CA 1
ATOM 961 C C . ILE A 1 127 ? -0.939 -1.184 -14.297 1.00 98.50 127 ILE A C 1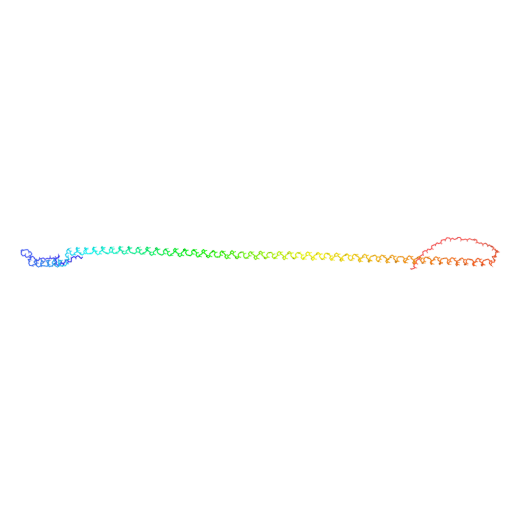
ATOM 963 O O . ILE A 1 127 ? -0.142 -1.454 -15.194 1.00 98.50 127 ILE A O 1
ATOM 967 N N . ALA A 1 128 ? -2.099 -0.568 -14.539 1.00 98.31 128 ALA A N 1
ATOM 968 C CA . ALA A 1 128 ? -2.499 -0.141 -15.878 1.00 98.31 128 ALA A CA 1
ATOM 969 C C . ALA A 1 128 ? -1.518 0.884 -16.463 1.00 98.31 128 ALA A C 1
ATOM 971 O O . ALA A 1 128 ? -1.096 0.739 -17.610 1.00 98.31 128 ALA A O 1
ATOM 972 N N . ARG A 1 129 ? -1.097 1.870 -15.659 1.00 98.38 129 ARG A N 1
ATOM 973 C CA . ARG A 1 129 ? -0.097 2.864 -16.064 1.00 98.38 129 ARG A CA 1
ATOM 974 C C . ARG A 1 129 ? 1.249 2.214 -16.382 1.00 98.38 129 ARG A C 1
ATOM 976 O O . ARG A 1 129 ? 1.780 2.445 -17.460 1.00 98.38 129 ARG A O 1
ATOM 983 N N . GLY A 1 130 ? 1.747 1.341 -15.505 1.00 98.44 130 GLY A N 1
ATOM 984 C CA . GLY A 1 130 ? 3.014 0.642 -15.727 1.00 98.44 130 GLY A CA 1
ATOM 985 C C . GLY A 1 130 ? 3.001 -0.244 -16.977 1.00 98.44 130 GLY A C 1
ATOM 986 O O . GLY A 1 130 ? 3.996 -0.311 -17.694 1.00 98.44 130 GLY A O 1
ATOM 987 N N . LYS A 1 131 ? 1.868 -0.888 -17.290 1.00 98.50 131 LYS A N 1
ATOM 988 C CA . LYS A 1 131 ? 1.707 -1.644 -18.543 1.00 98.50 131 LYS A CA 1
ATOM 989 C C . LYS A 1 131 ? 1.750 -0.739 -19.771 1.00 98.50 131 LYS A C 1
ATOM 991 O O . LYS A 1 131 ? 2.474 -1.056 -20.706 1.00 98.50 131 LYS A O 1
ATOM 996 N N . ALA A 1 132 ? 1.025 0.379 -19.752 1.00 98.38 132 ALA A N 1
ATOM 997 C CA . ALA A 1 132 ? 1.016 1.328 -20.862 1.00 98.38 132 ALA A CA 1
ATOM 998 C C . ALA A 1 132 ? 2.409 1.935 -21.112 1.00 98.38 132 ALA A C 1
ATOM 1000 O O . ALA A 1 132 ? 2.854 2.005 -22.254 1.00 98.38 132 ALA A O 1
ATOM 1001 N N . GLU A 1 133 ? 3.128 2.304 -20.049 1.00 98.50 133 GLU A N 1
ATOM 1002 C CA . GLU A 1 133 ? 4.506 2.802 -20.141 1.00 98.50 133 GLU A CA 1
ATOM 1003 C C . GLU A 1 133 ? 5.456 1.737 -20.713 1.00 98.50 133 GLU A C 1
ATOM 1005 O O . GLU A 1 133 ? 6.259 2.032 -21.597 1.00 98.50 133 GLU A O 1
ATOM 1010 N N . ALA A 1 134 ? 5.340 0.480 -20.271 1.00 98.25 134 ALA A N 1
ATOM 1011 C CA . ALA A 1 134 ? 6.145 -0.617 -20.807 1.00 98.25 134 ALA A CA 1
ATOM 1012 C C . ALA A 1 134 ? 5.848 -0.893 -22.292 1.00 98.25 134 ALA A C 1
ATOM 1014 O O . ALA A 1 134 ? 6.771 -1.113 -23.077 1.00 98.25 134 ALA A O 1
ATOM 1015 N N . GLU A 1 135 ? 4.574 -0.870 -22.691 1.00 98.38 135 GLU A N 1
ATOM 1016 C CA . GLU A 1 135 ? 4.162 -1.013 -24.091 1.00 98.38 135 GLU A CA 1
ATOM 1017 C C . GLU A 1 135 ? 4.709 0.124 -24.959 1.00 98.38 135 GLU A C 1
ATOM 1019 O O . GLU A 1 135 ? 5.204 -0.135 -26.058 1.00 98.38 135 GLU A O 1
ATOM 1024 N N . GLN A 1 136 ? 4.692 1.357 -24.450 1.00 98.50 136 GLN A N 1
ATOM 1025 C CA . GLN A 1 136 ? 5.259 2.513 -25.135 1.00 98.50 136 GLN A CA 1
ATOM 1026 C C . GLN A 1 136 ? 6.774 2.372 -25.329 1.00 98.50 136 GLN A C 1
ATOM 1028 O O . GLN A 1 136 ? 7.253 2.501 -26.451 1.00 98.50 136 GLN A O 1
ATOM 1033 N N . ILE A 1 137 ? 7.519 2.012 -24.279 1.00 98.44 137 ILE A N 1
ATOM 1034 C CA . ILE A 1 137 ? 8.974 1.794 -24.366 1.00 98.44 137 ILE A CA 1
ATOM 1035 C C . ILE A 1 137 ? 9.307 0.715 -25.403 1.00 98.44 137 ILE A C 1
ATOM 1037 O O . ILE A 1 137 ? 10.242 0.868 -26.189 1.00 98.44 137 ILE A O 1
ATOM 1041 N N . LEU A 1 138 ? 8.540 -0.380 -25.435 1.00 98.38 138 LEU A N 1
ATOM 1042 C CA . LEU A 1 138 ? 8.734 -1.443 -26.423 1.00 98.38 138 LEU A CA 1
ATOM 1043 C C . LEU A 1 138 ? 8.426 -0.978 -27.850 1.00 98.38 138 LEU A C 1
ATOM 1045 O O . LEU A 1 138 ? 9.107 -1.410 -28.781 1.00 98.38 138 LEU A O 1
ATOM 1049 N N . ALA A 1 139 ? 7.405 -0.142 -28.039 1.00 98.38 139 ALA A N 1
ATOM 1050 C CA . ALA A 1 139 ? 7.081 0.430 -29.341 1.00 98.38 139 ALA A CA 1
ATOM 1051 C C . ALA A 1 139 ? 8.193 1.374 -29.822 1.00 98.38 139 ALA A C 1
ATOM 1053 O O . ALA A 1 139 ? 8.665 1.230 -30.950 1.00 98.38 139 ALA A O 1
ATOM 1054 N N . ASP A 1 140 ? 8.665 2.263 -28.950 1.00 98.25 140 ASP A N 1
ATOM 1055 C CA . ASP A 1 140 ? 9.734 3.215 -29.253 1.00 98.25 140 ASP A CA 1
ATOM 1056 C C . ASP A 1 140 ? 11.041 2.489 -29.597 1.00 98.25 140 ASP A C 1
ATOM 1058 O O . ASP A 1 140 ? 11.622 2.736 -30.653 1.00 98.25 140 ASP A O 1
ATOM 1062 N N . ALA A 1 141 ? 11.444 1.504 -28.786 1.00 98.25 141 ALA A N 1
ATOM 1063 C CA . ALA A 1 141 ? 12.642 0.704 -29.039 1.00 98.25 141 ALA A CA 1
ATOM 1064 C C . ALA A 1 141 ? 12.563 -0.085 -30.358 1.00 98.25 141 ALA A C 1
ATOM 1066 O O . ALA A 1 141 ? 13.559 -0.220 -31.073 1.00 98.25 141 ALA A O 1
ATOM 1067 N N . ARG A 1 142 ? 11.379 -0.607 -30.713 1.00 98.31 142 ARG A N 1
ATOM 1068 C CA . ARG A 1 142 ? 11.168 -1.285 -32.003 1.00 98.31 142 ARG A CA 1
ATOM 1069 C C . ARG A 1 142 ? 11.299 -0.318 -33.171 1.00 98.31 142 ARG A C 1
ATOM 1071 O O . A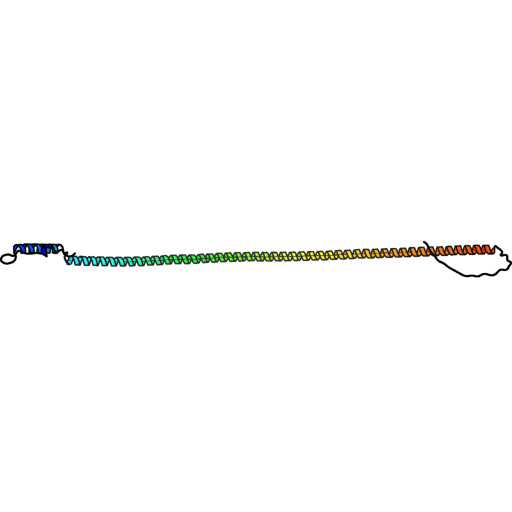RG A 1 142 ? 11.979 -0.656 -34.137 1.00 98.31 142 ARG A O 1
ATOM 1078 N N . ASN A 1 143 ? 10.684 0.858 -33.078 1.00 98.44 143 ASN A N 1
ATOM 1079 C CA . ASN A 1 143 ? 10.762 1.879 -34.121 1.00 98.44 143 ASN A CA 1
ATOM 1080 C C . ASN A 1 143 ? 12.204 2.367 -34.307 1.00 98.44 143 ASN A C 1
ATOM 1082 O O . ASN A 1 143 ? 12.688 2.453 -35.433 1.00 98.44 143 ASN A O 1
ATOM 1086 N N . GLU A 1 144 ? 12.920 2.630 -33.213 1.00 98.38 144 GLU A N 1
ATOM 1087 C CA . GLU A 1 144 ? 14.329 3.027 -33.254 1.00 98.38 144 GLU A CA 1
ATOM 1088 C C . GLU A 1 144 ? 15.199 1.940 -33.893 1.00 98.38 144 GLU A C 1
ATOM 1090 O O . GLU A 1 144 ? 15.967 2.221 -34.813 1.00 98.38 144 GLU A O 1
ATOM 1095 N N . SER A 1 145 ? 15.026 0.681 -33.481 1.00 98.31 145 SER A N 1
ATOM 1096 C CA . SER A 1 145 ? 15.751 -0.446 -34.069 1.00 98.31 145 SER A CA 1
ATOM 1097 C C . SER A 1 145 ? 15.481 -0.590 -35.568 1.00 98.31 145 SER A C 1
ATOM 1099 O O . SER A 1 145 ? 16.422 -0.799 -36.332 1.00 98.31 145 SER A O 1
ATOM 1101 N N . GLN A 1 146 ? 14.226 -0.453 -36.003 1.00 98.44 146 GLN A N 1
ATOM 1102 C CA . GLN A 1 146 ? 13.866 -0.499 -37.422 1.00 98.44 146 GLN A CA 1
ATOM 1103 C C . GLN A 1 146 ? 14.524 0.639 -38.205 1.00 98.44 146 GLN A C 1
ATOM 1105 O O . GLN A 1 146 ? 15.091 0.395 -39.267 1.00 98.44 146 GLN A O 1
ATOM 1110 N N . ASN A 1 147 ? 14.522 1.854 -37.657 1.00 98.44 147 ASN A N 1
ATOM 1111 C CA . ASN A 1 147 ? 15.164 3.006 -38.285 1.00 98.44 147 ASN A CA 1
ATOM 1112 C C . ASN A 1 147 ? 16.681 2.824 -38.419 1.00 98.44 147 ASN A C 1
ATOM 1114 O O . ASN A 1 147 ? 17.245 3.174 -39.454 1.00 98.44 147 ASN A O 1
ATOM 1118 N N . ILE A 1 148 ? 17.345 2.252 -37.408 1.00 98.38 148 ILE A N 1
ATOM 1119 C CA . ILE A 1 148 ? 18.781 1.941 -37.471 1.00 98.38 148 ILE A CA 1
ATOM 1120 C C . ILE A 1 148 ? 19.062 0.930 -38.584 1.00 98.38 148 ILE A C 1
ATOM 1122 O O . ILE A 1 148 ? 20.005 1.119 -39.348 1.00 98.38 148 ILE A O 1
ATOM 1126 N N . VAL A 1 149 ? 18.250 -0.126 -38.695 1.00 98.38 149 VAL A N 1
ATOM 1127 C CA . VAL A 1 149 ? 18.425 -1.153 -39.733 1.00 98.38 149 VAL A CA 1
ATOM 1128 C C . VAL A 1 149 ? 18.224 -0.567 -41.127 1.00 98.38 149 VAL A C 1
ATOM 1130 O O . VAL A 1 149 ? 19.070 -0.798 -41.984 1.00 98.38 149 VAL A O 1
ATOM 1133 N N . LEU A 1 150 ? 17.159 0.210 -41.343 1.00 98.44 150 LEU A N 1
ATOM 1134 C CA . LEU A 1 150 ? 16.898 0.857 -42.633 1.00 98.44 150 LEU A CA 1
ATOM 1135 C C . LEU A 1 150 ? 18.049 1.784 -43.027 1.00 98.44 150 LEU A C 1
ATOM 1137 O O . LEU A 1 150 ? 18.585 1.675 -44.121 1.00 98.44 150 LEU A O 1
ATOM 1141 N N . ARG A 1 151 ? 18.506 2.623 -42.094 1.00 98.19 151 ARG A N 1
ATOM 1142 C CA . ARG A 1 151 ? 19.633 3.521 -42.340 1.00 98.19 151 ARG A CA 1
ATOM 1143 C C . ARG A 1 151 ? 20.922 2.765 -42.661 1.00 98.19 151 ARG A C 1
ATOM 1145 O O . ARG A 1 151 ? 21.640 3.151 -43.572 1.00 98.19 151 ARG A O 1
ATOM 1152 N N . ALA A 1 152 ? 21.220 1.699 -41.921 1.00 98.06 152 ALA A N 1
ATOM 1153 C CA . ALA A 1 152 ? 22.408 0.889 -42.168 1.00 98.06 152 ALA A CA 1
ATOM 1154 C C . ALA A 1 152 ? 22.348 0.169 -43.525 1.00 98.06 152 ALA A C 1
ATOM 1156 O O . ALA A 1 152 ? 23.389 -0.045 -44.140 1.00 98.06 152 ALA A O 1
ATOM 1157 N N . GLN A 1 153 ? 21.150 -0.209 -43.982 1.00 98.19 153 GLN A N 1
ATOM 1158 C CA . GLN A 1 153 ? 20.933 -0.780 -45.311 1.00 98.19 153 GLN A CA 1
ATOM 1159 C C . GLN A 1 153 ? 21.167 0.264 -46.404 1.00 98.19 153 GLN A C 1
ATOM 1161 O O . GLN A 1 153 ? 21.984 0.011 -47.284 1.00 98.19 153 GLN A O 1
ATOM 1166 N N . ASP A 1 154 ? 20.557 1.445 -46.291 1.00 98.44 154 ASP A N 1
ATOM 1167 C CA . ASP A 1 154 ? 20.757 2.543 -47.247 1.00 98.44 154 ASP A CA 1
ATOM 1168 C C . ASP A 1 154 ? 22.246 2.931 -47.346 1.00 98.44 154 ASP A C 1
ATOM 1170 O O . ASP A 1 154 ? 22.809 3.009 -48.436 1.00 98.44 154 ASP A O 1
ATOM 1174 N N . GLU A 1 155 ? 22.929 3.084 -46.204 1.00 98.31 155 GLU A N 1
ATOM 1175 C CA . GLU A 1 155 ? 24.365 3.398 -46.160 1.00 98.31 155 GLU A CA 1
ATOM 1176 C C . GLU A 1 155 ? 25.234 2.281 -46.776 1.00 98.31 155 GLU A C 1
ATOM 1178 O O . GLU A 1 155 ? 26.284 2.558 -47.368 1.00 98.31 155 GLU A O 1
ATOM 1183 N N . ALA A 1 156 ? 24.825 1.015 -46.646 1.00 98.25 156 ALA A N 1
ATOM 1184 C CA . ALA A 1 156 ? 25.521 -0.111 -47.264 1.00 98.25 156 ALA A CA 1
ATOM 1185 C C . ALA A 1 156 ? 25.322 -0.142 -48.786 1.00 98.25 156 ALA A C 1
ATOM 1187 O O . ALA A 1 156 ? 26.293 -0.370 -49.514 1.00 98.25 156 ALA A O 1
ATOM 1188 N N . ASP A 1 157 ? 24.106 0.118 -49.262 1.00 98.25 157 ASP A N 1
ATOM 1189 C CA . ASP A 1 157 ? 23.772 0.160 -50.687 1.00 98.25 157 ASP A CA 1
ATOM 1190 C C . ASP A 1 157 ? 24.503 1.308 -51.395 1.00 98.25 157 ASP A C 1
ATOM 1192 O O . ASP A 1 157 ? 25.138 1.088 -52.434 1.00 98.25 157 ASP A O 1
ATOM 1196 N N . ASP A 1 158 ? 24.534 2.496 -50.785 1.00 98.38 158 ASP A N 1
ATOM 1197 C CA . ASP A 1 158 ? 25.303 3.643 -51.279 1.00 98.38 158 ASP A CA 1
ATOM 1198 C C . ASP A 1 158 ? 26.796 3.305 -51.400 1.00 98.38 158 ASP A C 1
ATOM 1200 O O . ASP A 1 158 ? 27.445 3.601 -52.409 1.00 98.38 158 ASP A O 1
ATOM 1204 N N . ARG A 1 159 ? 27.356 2.624 -50.394 1.00 98.06 159 ARG A N 1
ATOM 1205 C CA . ARG A 1 159 ? 28.772 2.239 -50.394 1.00 98.06 159 ARG A CA 1
ATOM 1206 C C . ARG A 1 159 ? 29.089 1.170 -51.436 1.00 98.06 159 ARG A C 1
ATOM 1208 O O . ARG A 1 159 ? 30.172 1.196 -52.021 1.00 98.06 159 ARG A O 1
ATOM 1215 N N . LEU A 1 160 ? 28.170 0.237 -51.685 1.00 98.31 160 LEU A N 1
ATOM 1216 C CA . LEU A 1 160 ? 28.310 -0.752 -52.754 1.00 98.31 160 LEU A CA 1
ATOM 1217 C C . LEU A 1 160 ? 28.304 -0.093 -54.133 1.00 98.31 160 LEU A C 1
ATOM 1219 O O . LEU A 1 160 ? 29.100 -0.483 -54.990 1.00 98.31 160 LEU A O 1
ATOM 1223 N N . LEU A 1 161 ? 27.443 0.905 -54.345 1.00 98.25 161 LEU A N 1
ATOM 1224 C CA . LEU A 1 161 ? 27.388 1.653 -55.598 1.00 98.25 161 LEU A CA 1
ATOM 1225 C C . LEU A 1 161 ? 28.690 2.426 -55.838 1.00 98.25 161 LEU A C 1
ATOM 1227 O O . LEU A 1 161 ? 29.295 2.267 -56.897 1.00 98.25 161 LEU A O 1
ATOM 1231 N N . GLN A 1 162 ? 29.182 3.149 -54.828 1.00 98.12 162 GLN A N 1
ATOM 1232 C CA . GLN A 1 162 ? 30.464 3.864 -54.895 1.00 98.12 162 GLN A CA 1
ATOM 1233 C C . GLN A 1 162 ? 31.633 2.929 -55.222 1.00 98.12 162 GLN A C 1
ATOM 1235 O O . GLN A 1 162 ? 32.398 3.184 -56.149 1.00 98.12 162 GLN A O 1
ATOM 1240 N N . LEU A 1 163 ? 31.750 1.803 -54.509 1.00 98.19 163 LEU A N 1
ATOM 1241 C CA . LEU A 1 163 ? 32.816 0.831 -54.761 1.00 98.19 163 LEU A CA 1
ATOM 1242 C C . LEU A 1 163 ? 32.735 0.237 -56.168 1.00 98.19 163 LEU A C 1
ATOM 1244 O O . LEU A 1 163 ? 33.763 -0.047 -56.780 1.00 98.19 163 LEU A O 1
ATOM 1248 N N . ARG A 1 164 ? 31.524 0.034 -56.693 1.00 98.38 164 ARG A N 1
ATOM 1249 C CA . ARG A 1 164 ? 31.340 -0.473 -58.051 1.00 98.38 164 ARG A CA 1
ATOM 1250 C C . ARG A 1 164 ? 31.811 0.537 -59.093 1.00 98.38 164 ARG A C 1
ATOM 1252 O O . ARG A 1 164 ? 32.546 0.149 -59.998 1.00 98.38 164 ARG A O 1
ATOM 1259 N N . GLU A 1 165 ? 31.448 1.805 -58.933 1.00 98.31 165 GLU A N 1
ATOM 1260 C CA . GLU A 1 165 ? 31.913 2.889 -59.803 1.00 98.31 165 GLU A CA 1
ATOM 1261 C C . GLU A 1 165 ? 33.440 3.035 -59.763 1.00 98.31 165 GLU A C 1
ATOM 1263 O O . GLU A 1 165 ? 34.074 3.137 -60.813 1.00 98.31 165 GLU A O 1
ATOM 1268 N N . GLU A 1 166 ? 34.053 2.967 -58.578 1.00 98.38 166 GLU A N 1
ATOM 1269 C CA . GLU A 1 166 ? 35.512 3.000 -58.424 1.00 98.38 166 GLU A CA 1
ATOM 1270 C C . GLU A 1 166 ? 36.195 1.821 -59.128 1.00 98.38 166 GLU A C 1
ATOM 1272 O O . GLU A 1 166 ? 37.184 2.008 -59.841 1.00 98.38 166 GLU A O 1
ATOM 1277 N N . VAL A 1 167 ? 35.670 0.602 -58.964 1.00 98.31 167 VAL A N 1
ATOM 1278 C CA . VAL A 1 167 ? 36.210 -0.596 -59.626 1.00 98.31 167 VAL A CA 1
ATOM 1279 C C . VAL A 1 167 ? 36.100 -0.482 -61.144 1.00 98.31 167 VAL A C 1
ATOM 1281 O O . VAL A 1 167 ? 37.059 -0.813 -61.846 1.00 98.31 167 VAL A O 1
ATOM 1284 N N . ASP A 1 168 ? 34.968 -0.009 -61.659 1.00 98.19 168 ASP A N 1
ATOM 1285 C CA . ASP A 1 168 ? 34.761 0.155 -63.098 1.00 98.19 168 ASP A CA 1
ATOM 1286 C C . ASP A 1 168 ? 35.668 1.263 -63.667 1.00 98.19 168 ASP A C 1
ATOM 1288 O O . ASP A 1 168 ? 36.288 1.071 -64.718 1.00 98.19 168 ASP A O 1
ATOM 1292 N N . ALA A 1 169 ? 35.864 2.366 -62.937 1.00 98.00 169 ALA A N 1
ATOM 1293 C CA . ALA A 1 169 ? 36.809 3.421 -63.305 1.00 98.00 169 ALA A CA 1
ATOM 1294 C C . ALA A 1 169 ? 38.267 2.926 -63.318 1.00 98.00 169 ALA A C 1
ATOM 1296 O O . ALA A 1 169 ? 39.014 3.211 -64.259 1.00 98.00 169 ALA A O 1
ATOM 1297 N N . LEU A 1 170 ? 38.678 2.148 -62.311 1.00 98.06 170 LEU A N 1
ATOM 1298 C CA . LEU A 1 170 ? 40.019 1.560 -62.244 1.00 98.06 170 LEU A CA 1
ATOM 1299 C C . LEU A 1 170 ? 40.267 0.566 -63.384 1.00 98.06 170 LEU A C 1
ATOM 1301 O O . LEU A 1 170 ? 41.360 0.555 -63.955 1.00 98.06 170 LEU A O 1
ATOM 1305 N N . ARG A 1 171 ? 39.264 -0.243 -63.744 1.00 98.25 171 ARG A N 1
ATOM 1306 C CA . ARG A 1 171 ? 39.340 -1.153 -64.898 1.00 98.25 171 ARG A CA 1
ATOM 1307 C C . ARG A 1 171 ? 39.504 -0.388 -66.202 1.00 98.25 171 ARG A C 1
ATOM 1309 O O . ARG A 1 171 ? 40.448 -0.671 -66.934 1.00 98.25 171 ARG A O 1
ATOM 1316 N N . ALA A 1 172 ? 38.667 0.619 -66.446 1.00 98.12 172 ALA A N 1
ATOM 1317 C CA . ALA A 1 172 ? 38.762 1.449 -67.644 1.00 98.12 172 ALA A CA 1
ATOM 1318 C C . ALA A 1 172 ? 40.133 2.142 -67.753 1.00 98.12 172 ALA A C 1
ATOM 1320 O O . ALA A 1 172 ? 40.741 2.167 -68.824 1.00 98.12 172 ALA A O 1
ATOM 1321 N N . ALA A 1 173 ? 40.669 2.648 -66.637 1.00 98.19 173 ALA A N 1
ATOM 1322 C CA . ALA A 1 173 ? 42.001 3.247 -66.598 1.00 98.19 173 ALA A CA 1
ATOM 1323 C C . ALA A 1 173 ? 43.119 2.229 -66.898 1.00 98.19 173 ALA A C 1
ATOM 1325 O O . ALA A 1 173 ? 44.069 2.546 -67.619 1.00 98.19 173 ALA A O 1
ATOM 1326 N N . ALA A 1 174 ? 43.017 1.005 -66.370 1.00 98.06 174 ALA A N 1
ATOM 1327 C CA . ALA A 1 174 ? 43.977 -0.064 -66.640 1.00 98.06 174 ALA A CA 1
ATOM 1328 C C . ALA A 1 174 ? 43.937 -0.523 -68.108 1.00 98.06 174 ALA A C 1
ATOM 1330 O O . ALA A 1 174 ? 44.991 -0.708 -68.719 1.00 98.06 174 ALA A O 1
ATOM 1331 N N . GLU A 1 175 ? 42.742 -0.657 -68.686 1.00 98.25 175 GLU A N 1
ATOM 1332 C CA . GLU A 1 175 ? 42.541 -1.001 -70.098 1.00 98.25 175 GLU A CA 1
ATOM 1333 C C . GLU A 1 175 ? 43.110 0.078 -71.023 1.00 98.25 175 GLU A C 1
ATOM 1335 O O . GLU A 1 175 ? 43.889 -0.239 -71.922 1.00 98.25 175 GLU A O 1
ATOM 1340 N N . ALA A 1 176 ? 42.819 1.353 -70.752 1.00 98.06 176 ALA A N 1
ATOM 1341 C CA . ALA A 1 176 ? 43.381 2.474 -71.502 1.00 98.06 176 ALA A CA 1
ATOM 1342 C C . ALA A 1 176 ? 44.917 2.498 -71.436 1.00 98.06 176 ALA A C 1
ATOM 1344 O O . ALA A 1 176 ? 45.583 2.709 -72.449 1.00 98.06 176 ALA A O 1
ATOM 1345 N N . ARG A 1 177 ? 45.501 2.224 -70.261 1.00 98.00 177 ARG A N 1
ATOM 1346 C CA . ARG A 1 177 ? 46.959 2.124 -70.110 1.00 98.00 177 ARG A CA 1
ATOM 1347 C C . ARG A 1 177 ? 47.543 0.958 -70.906 1.00 98.00 177 ARG A C 1
ATOM 1349 O O . ARG A 1 177 ? 48.608 1.113 -71.495 1.00 98.00 177 ARG A O 1
ATOM 1356 N N . MET A 1 178 ? 46.872 -0.193 -70.927 1.00 97.81 178 MET A N 1
ATOM 1357 C CA . MET A 1 178 ? 47.309 -1.346 -71.717 1.00 97.81 178 MET A CA 1
ATOM 1358 C C . MET A 1 178 ? 47.278 -1.035 -73.216 1.00 97.81 178 MET A C 1
ATOM 1360 O O . MET A 1 178 ? 48.247 -1.324 -73.911 1.00 97.81 178 MET A O 1
ATOM 1364 N N . GLN A 1 179 ? 46.208 -0.398 -73.697 1.00 97.81 179 GLN A N 1
ATOM 1365 C CA . GLN A 1 179 ? 46.092 0.030 -75.093 1.00 97.81 179 GLN A CA 1
ATOM 1366 C C . GLN A 1 179 ? 47.178 1.041 -75.472 1.00 97.81 179 GLN A C 1
ATOM 1368 O O . GLN A 1 179 ? 47.784 0.910 -76.530 1.00 97.81 179 GLN A O 1
ATOM 1373 N N . ALA A 1 180 ? 47.477 2.002 -74.592 1.00 97.88 180 ALA A N 1
ATOM 1374 C CA . ALA A 1 180 ? 48.573 2.944 -74.803 1.00 97.88 180 ALA A CA 1
ATOM 1375 C C . ALA A 1 180 ? 49.927 2.223 -74.918 1.00 97.88 180 ALA A C 1
ATOM 1377 O O . ALA A 1 180 ? 50.654 2.446 -75.877 1.00 97.88 180 ALA A O 1
ATOM 1378 N N . ILE A 1 181 ? 50.229 1.286 -74.009 1.00 98.12 181 ILE A N 1
ATOM 1379 C CA . ILE A 1 181 ? 51.466 0.486 -74.069 1.00 98.12 181 ILE A CA 1
ATOM 1380 C C . ILE A 1 181 ? 51.537 -0.340 -75.361 1.00 98.12 181 ILE A C 1
ATOM 1382 O O . ILE A 1 181 ? 52.613 -0.466 -75.945 1.00 98.12 181 ILE A O 1
ATOM 1386 N N . GLN A 1 182 ? 50.420 -0.913 -75.814 1.00 97.56 182 GLN A N 1
ATOM 1387 C CA . GLN A 1 182 ? 50.360 -1.662 -77.073 1.00 97.56 182 GLN A CA 1
ATOM 1388 C C . GLN A 1 182 ? 50.653 -0.760 -78.278 1.00 97.56 182 GLN A C 1
ATOM 1390 O O . GLN A 1 182 ? 51.493 -1.121 -79.098 1.00 97.56 182 GLN A O 1
ATOM 1395 N N . ALA A 1 183 ? 50.044 0.425 -78.342 1.00 97.81 183 ALA A N 1
ATOM 1396 C CA . ALA A 1 183 ? 50.290 1.399 -79.405 1.00 97.81 183 ALA A CA 1
ATOM 1397 C C . ALA A 1 183 ? 51.743 1.910 -79.409 1.00 97.81 183 ALA A C 1
ATOM 1399 O O . ALA A 1 183 ? 52.377 1.978 -80.465 1.00 97.81 183 ALA A O 1
ATOM 1400 N N . ASP A 1 184 ? 52.304 2.203 -78.232 1.00 97.81 184 ASP A N 1
ATOM 1401 C CA . ASP A 1 184 ? 53.714 2.582 -78.083 1.00 97.81 184 ASP A CA 1
ATOM 1402 C C . ASP A 1 184 ? 54.634 1.442 -78.550 1.00 97.81 184 ASP A C 1
ATOM 1404 O O . ASP A 1 184 ? 55.609 1.666 -79.266 1.00 97.81 184 ASP A O 1
ATOM 1408 N N . THR A 1 185 ? 54.296 0.197 -78.198 1.00 97.62 185 THR A N 1
ATOM 1409 C CA . THR A 1 185 ? 55.048 -0.994 -78.618 1.00 97.62 185 THR A CA 1
ATOM 1410 C C . THR A 1 185 ? 55.010 -1.161 -80.137 1.00 97.62 185 THR A C 1
ATOM 1412 O O . THR A 1 185 ? 56.057 -1.379 -80.744 1.00 97.62 185 THR A O 1
ATOM 1415 N N . GLU A 1 186 ? 53.842 -1.034 -80.769 1.00 97.50 186 GLU A N 1
ATOM 1416 C CA . GLU A 1 186 ? 53.701 -1.075 -82.232 1.00 97.50 186 GLU A CA 1
ATOM 1417 C C . GLU A 1 186 ? 54.509 0.033 -82.915 1.00 97.50 186 GLU A C 1
ATOM 1419 O O . GLU A 1 186 ? 55.183 -0.228 -83.912 1.00 97.50 186 GLU A O 1
ATOM 1424 N N . THR A 1 187 ? 54.508 1.241 -82.346 1.00 97.75 187 THR A N 1
ATOM 1425 C CA . THR A 1 187 ? 55.312 2.369 -82.840 1.00 97.75 187 THR A CA 1
ATOM 1426 C C . THR A 1 187 ? 56.800 2.022 -82.822 1.00 97.75 187 THR A C 1
ATOM 1428 O O . THR A 1 187 ? 57.450 2.085 -83.864 1.00 97.75 187 THR A O 1
ATOM 1431 N N . VAL A 1 188 ? 57.321 1.532 -81.692 1.00 97.75 188 VAL A N 1
ATOM 1432 C CA . VAL A 1 188 ? 58.727 1.104 -81.571 1.00 97.75 188 VAL A CA 1
ATOM 1433 C C . VAL A 1 188 ? 59.065 -0.039 -82.539 1.00 97.75 188 VAL A C 1
ATOM 1435 O O . VAL A 1 188 ? 60.162 -0.071 -83.099 1.00 97.75 188 VAL A O 1
ATOM 1438 N N . TRP A 1 189 ? 58.152 -0.987 -82.774 1.00 96.69 189 TRP A N 1
ATOM 1439 C CA . TRP A 1 189 ? 58.368 -2.065 -83.749 1.00 96.69 189 TRP A CA 1
ATOM 1440 C C . TRP A 1 189 ? 58.430 -1.559 -85.190 1.00 96.69 189 TRP A C 1
ATOM 1442 O O . TRP A 1 189 ? 59.255 -2.050 -85.964 1.00 96.69 189 TRP A O 1
ATOM 1452 N N . ASN A 1 190 ? 57.590 -0.588 -85.545 1.00 97.00 190 ASN A N 1
ATOM 1453 C CA . ASN A 1 190 ? 57.608 0.036 -86.864 1.00 97.00 190 ASN A CA 1
ATOM 1454 C C . ASN A 1 190 ? 58.902 0.829 -87.079 1.00 97.00 190 ASN A C 1
ATOM 1456 O O . ASN A 1 190 ? 59.586 0.586 -88.071 1.00 97.00 190 ASN A O 1
ATOM 1460 N N . GLU A 1 191 ? 59.295 1.668 -86.114 1.00 96.12 191 GLU A N 1
ATOM 1461 C CA . GLU A 1 191 ? 60.569 2.407 -86.135 1.00 96.12 191 GLU A CA 1
ATOM 1462 C C . GLU A 1 191 ? 61.770 1.458 -86.252 1.00 96.12 191 GLU A C 1
ATOM 1464 O O . GLU A 1 191 ? 62.689 1.680 -87.039 1.00 96.12 191 GLU A O 1
ATOM 1469 N N . ARG A 1 192 ? 61.753 0.345 -85.506 1.00 96.62 192 ARG A N 1
ATOM 1470 C CA . ARG A 1 192 ? 62.783 -0.697 -85.596 1.00 96.62 192 ARG A CA 1
ATOM 1471 C C . ARG A 1 192 ? 62.864 -1.283 -87.006 1.00 96.62 192 ARG A C 1
ATOM 1473 O O . ARG A 1 192 ? 63.970 -1.493 -87.496 1.00 96.62 192 ARG A O 1
ATOM 1480 N N . ASN A 1 193 ? 61.732 -1.612 -87.629 1.00 96.69 193 ASN A N 1
ATOM 1481 C CA . ASN A 1 193 ? 61.711 -2.197 -88.972 1.00 96.69 193 ASN A CA 1
ATOM 1482 C C . ASN A 1 193 ? 62.220 -1.208 -90.025 1.00 96.69 193 ASN A C 1
ATOM 1484 O O . ASN A 1 193 ? 63.034 -1.604 -90.855 1.00 96.69 193 ASN A O 1
ATOM 1488 N N . GLU A 1 194 ? 61.815 0.061 -89.936 1.00 95.50 194 GLU A N 1
ATOM 1489 C CA . GLU A 1 194 ? 62.329 1.141 -90.786 1.00 95.50 194 GLU A CA 1
ATOM 1490 C C . GLU A 1 194 ? 63.851 1.267 -90.647 1.00 95.50 194 GLU A C 1
ATOM 1492 O O . GLU A 1 194 ? 64.564 1.194 -91.644 1.00 95.50 194 GLU A O 1
ATOM 1497 N N . LEU A 1 195 ? 64.373 1.292 -89.415 1.00 96.56 195 LEU A N 1
ATOM 1498 C CA . LEU A 1 195 ? 65.817 1.311 -89.168 1.00 96.56 195 LEU A CA 1
ATOM 1499 C C . LEU A 1 195 ? 66.534 0.083 -89.757 1.00 96.56 195 LEU A C 1
ATOM 1501 O O . LEU A 1 195 ? 67.645 0.200 -90.274 1.00 96.56 195 LEU A O 1
ATOM 1505 N N . PHE A 1 196 ? 65.938 -1.111 -89.678 1.00 96.81 196 PHE A N 1
ATOM 1506 C CA . PHE A 1 196 ? 66.518 -2.308 -90.299 1.00 96.81 196 PHE A CA 1
ATOM 1507 C C . PHE A 1 196 ? 66.528 -2.233 -91.826 1.00 96.81 196 PHE A C 1
ATOM 1509 O O . PHE A 1 196 ? 67.497 -2.689 -92.441 1.00 96.81 196 PHE A O 1
ATOM 1516 N N . ASP A 1 197 ? 65.485 -1.682 -92.438 1.00 95.94 197 ASP A N 1
ATOM 1517 C CA . ASP A 1 197 ? 65.422 -1.489 -93.884 1.00 95.94 197 ASP A CA 1
ATOM 1518 C C . ASP A 1 197 ? 66.399 -0.396 -94.343 1.00 95.94 197 ASP A C 1
ATOM 1520 O O . ASP A 1 197 ? 67.102 -0.598 -95.337 1.00 95.94 197 ASP A O 1
ATOM 1524 N N . ASP A 1 198 ? 66.573 0.672 -93.561 1.00 95.19 198 ASP A N 1
ATOM 1525 C CA . ASP A 1 198 ? 67.617 1.682 -93.756 1.00 95.19 198 ASP A CA 1
ATOM 1526 C C . ASP A 1 198 ? 69.019 1.063 -93.683 1.00 95.19 198 ASP A C 1
ATOM 1528 O O . ASP A 1 198 ? 69.844 1.277 -94.575 1.00 95.19 198 ASP A O 1
ATOM 1532 N N . ILE A 1 199 ? 69.298 0.230 -92.671 1.00 95.31 199 ILE A N 1
ATOM 1533 C CA . ILE A 1 199 ? 70.579 -0.487 -92.545 1.00 95.31 199 ILE A CA 1
ATOM 1534 C C . ILE A 1 199 ? 70.812 -1.410 -93.750 1.00 95.31 199 ILE A C 1
ATOM 1536 O O . ILE A 1 199 ? 71.926 -1.448 -94.277 1.00 95.31 199 ILE A O 1
ATOM 1540 N N . ARG A 1 200 ? 69.792 -2.143 -94.217 1.00 93.62 200 ARG A N 1
ATOM 1541 C CA . ARG A 1 200 ? 69.895 -2.988 -95.423 1.00 93.62 200 ARG A CA 1
ATOM 1542 C C . ARG A 1 200 ? 70.143 -2.163 -96.680 1.00 93.62 200 ARG A C 1
ATOM 1544 O O . ARG A 1 200 ? 70.951 -2.571 -97.508 1.00 93.62 200 ARG A O 1
ATOM 1551 N N . SER A 1 201 ? 69.481 -1.018 -96.817 1.00 93.81 201 SER A N 1
ATOM 1552 C CA . SER A 1 201 ? 69.688 -0.079 -97.922 1.00 93.81 201 SER A CA 1
ATOM 1553 C C . SER A 1 201 ? 71.129 0.440 -97.940 1.00 93.81 201 SER A C 1
ATOM 1555 O O . SER A 1 201 ? 71.796 0.367 -98.972 1.00 93.81 201 SER A O 1
ATOM 1557 N N . ILE A 1 202 ? 71.660 0.852 -96.781 1.00 94.25 202 ILE A N 1
ATOM 1558 C CA . ILE A 1 202 ? 73.062 1.271 -96.626 1.00 94.25 202 ILE A CA 1
ATOM 1559 C C . ILE A 1 202 ? 74.019 0.120 -96.960 1.00 94.25 202 ILE A C 1
ATOM 1561 O O . ILE A 1 202 ? 74.991 0.327 -97.685 1.00 94.25 202 ILE A O 1
ATOM 1565 N N . ALA A 1 203 ? 73.756 -1.092 -96.462 1.00 92.44 203 ALA A N 1
ATOM 1566 C CA . ALA A 1 203 ? 74.583 -2.265 -96.742 1.00 92.44 203 ALA A CA 1
ATOM 1567 C C . ALA A 1 203 ? 74.602 -2.612 -98.240 1.00 92.44 203 ALA A C 1
ATOM 1569 O O . ALA A 1 203 ? 75.676 -2.838 -98.793 1.00 92.44 203 ALA A O 1
ATOM 1570 N N . ASN A 1 204 ? 73.448 -2.589 -98.912 1.00 92.31 204 ASN A N 1
ATOM 1571 C CA . ASN A 1 204 ? 73.359 -2.801 -100.358 1.00 92.31 204 ASN A CA 1
ATOM 1572 C C . ASN A 1 204 ? 74.076 -1.687 -101.136 1.00 92.31 204 ASN A C 1
ATOM 1574 O O . ASN A 1 204 ? 74.832 -1.987 -102.051 1.00 92.31 204 ASN A O 1
ATOM 1578 N N . GLY A 1 205 ? 73.933 -0.421 -100.731 1.00 90.12 205 GLY A N 1
ATOM 1579 C CA . GLY A 1 205 ? 74.673 0.690 -101.337 1.00 90.12 205 GLY A CA 1
ATOM 1580 C C . GLY A 1 205 ? 76.193 0.576 -101.161 1.00 90.12 205 GLY A C 1
ATOM 1581 O O . GLY A 1 205 ? 76.946 0.931 -102.067 1.00 90.12 205 GLY A O 1
ATOM 1582 N N . LEU A 1 206 ? 76.664 0.047 -100.024 1.00 89.56 206 LEU A N 1
ATOM 1583 C CA . LEU A 1 206 ? 78.079 -0.279 -99.806 1.00 89.56 206 LEU A CA 1
ATOM 1584 C C . LEU A 1 206 ? 78.545 -1.428 -100.713 1.00 89.56 206 LEU A C 1
ATOM 1586 O O . LEU A 1 206 ? 79.643 -1.338 -101.259 1.00 89.56 206 LEU A O 1
ATOM 1590 N N . ILE A 1 207 ? 77.727 -2.471 -100.902 1.00 87.31 207 ILE A N 1
ATOM 1591 C CA . ILE A 1 207 ? 78.007 -3.568 -101.847 1.00 87.31 207 ILE A CA 1
ATOM 1592 C C . ILE A 1 207 ? 78.100 -3.022 -103.276 1.00 87.31 207 ILE A C 1
ATOM 1594 O O . ILE A 1 207 ? 79.120 -3.227 -103.929 1.00 87.31 207 ILE A O 1
ATOM 1598 N N . ASP A 1 208 ? 77.113 -2.244 -103.725 1.00 85.12 208 ASP A N 1
ATOM 1599 C CA . ASP A 1 208 ? 77.097 -1.632 -105.059 1.00 85.12 208 ASP A CA 1
ATOM 1600 C C . ASP A 1 208 ? 78.310 -0.711 -105.286 1.00 85.12 208 ASP A C 1
ATOM 1602 O O . ASP A 1 208 ? 78.879 -0.667 -106.380 1.00 85.12 208 ASP A O 1
ATOM 1606 N N . LEU A 1 209 ? 78.745 0.019 -104.251 1.00 85.81 209 LEU A N 1
ATOM 1607 C CA . LEU A 1 209 ? 79.946 0.855 -104.301 1.00 85.81 209 LEU A CA 1
ATOM 1608 C C . LEU A 1 209 ? 81.225 0.016 -104.448 1.00 85.81 209 LEU A C 1
ATOM 1610 O O . LEU A 1 209 ? 82.108 0.391 -105.225 1.00 85.81 209 LEU A O 1
ATOM 1614 N N . VAL A 1 210 ? 81.332 -1.102 -103.721 1.00 82.19 210 VAL A N 1
ATOM 1615 C CA . VAL A 1 210 ? 82.464 -2.039 -103.816 1.00 82.19 210 VAL A CA 1
ATOM 1616 C C . VAL A 1 210 ? 82.482 -2.741 -105.175 1.00 82.19 210 VAL A C 1
ATOM 1618 O O . VAL A 1 210 ? 83.538 -2.788 -105.804 1.00 82.19 210 VAL A O 1
ATOM 1621 N N . ASP A 1 211 ? 81.343 -3.207 -105.685 1.00 78.38 211 ASP A N 1
ATOM 1622 C CA . ASP A 1 211 ? 81.240 -3.833 -107.009 1.00 78.38 211 ASP A CA 1
ATOM 1623 C C . ASP A 1 211 ? 81.532 -2.830 -108.132 1.00 78.38 211 ASP A C 1
ATOM 1625 O O . ASP A 1 211 ? 82.271 -3.132 -109.073 1.00 78.38 211 ASP A O 1
ATOM 1629 N N . GLY A 1 212 ? 81.046 -1.593 -108.004 1.00 73.62 212 GLY A N 1
ATOM 1630 C CA . GLY A 1 212 ? 81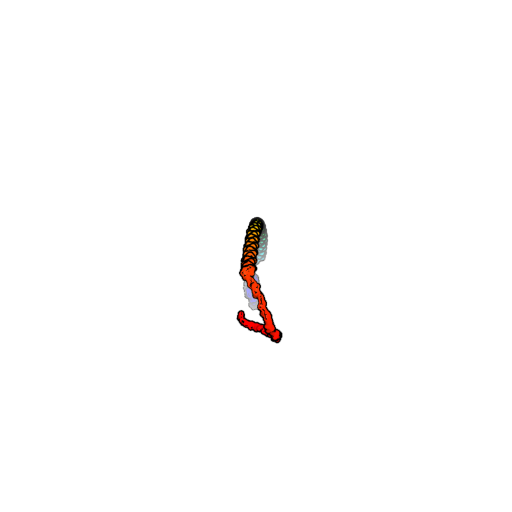.386 -0.492 -108.904 1.00 73.62 212 GLY A CA 1
ATOM 1631 C C . GLY A 1 212 ? 82.874 -0.116 -108.872 1.00 73.62 212 GLY A C 1
ATOM 1632 O O . GLY A 1 212 ? 83.429 0.282 -109.901 1.00 73.62 212 GLY A O 1
ATOM 1633 N N . ALA A 1 213 ? 83.542 -0.261 -107.723 1.00 67.06 213 ALA A N 1
ATOM 1634 C CA . ALA A 1 213 ? 84.988 -0.088 -107.595 1.00 67.06 213 ALA A CA 1
ATOM 1635 C C . ALA A 1 213 ? 85.769 -1.279 -108.186 1.00 67.06 213 ALA A C 1
ATOM 1637 O O . ALA A 1 213 ? 86.725 -1.056 -108.930 1.00 67.06 213 ALA A O 1
ATOM 1638 N N . ASN A 1 214 ? 85.331 -2.520 -107.951 1.00 62.97 214 ASN A N 1
ATOM 1639 C CA . ASN A 1 214 ? 85.907 -3.733 -108.547 1.00 62.97 214 ASN A CA 1
ATOM 1640 C C . ASN A 1 214 ? 85.784 -3.736 -110.077 1.00 62.97 214 ASN A C 1
ATOM 1642 O O . ASN A 1 214 ? 86.737 -4.082 -110.768 1.00 62.97 214 ASN A O 1
ATOM 1646 N N . ALA A 1 215 ? 84.667 -3.262 -110.635 1.00 60.50 215 ALA A N 1
ATOM 1647 C CA . ALA A 1 215 ? 84.497 -3.104 -112.082 1.00 60.50 215 ALA A CA 1
ATOM 1648 C C . ALA A 1 215 ? 85.443 -2.052 -112.705 1.00 60.50 215 ALA A C 1
ATOM 1650 O O . ALA A 1 215 ? 85.604 -2.012 -113.926 1.00 60.50 215 ALA A O 1
ATOM 1651 N N . ARG A 1 216 ? 86.073 -1.192 -111.889 1.00 55.03 216 ARG A N 1
ATOM 1652 C CA . ARG A 1 216 ? 87.036 -0.161 -112.319 1.00 55.03 216 ARG A CA 1
ATOM 1653 C C . ARG A 1 216 ? 88.503 -0.542 -112.086 1.00 55.03 216 ARG A C 1
ATOM 1655 O O . ARG A 1 216 ? 89.376 0.196 -112.543 1.00 55.03 216 ARG A O 1
ATOM 1662 N N . VAL A 1 217 ? 88.792 -1.671 -111.437 1.00 45.25 217 VAL A N 1
ATOM 1663 C CA . VAL A 1 217 ? 90.158 -2.170 -111.204 1.00 45.25 217 VAL A CA 1
ATOM 1664 C C . VAL A 1 217 ? 90.364 -3.479 -111.982 1.00 45.25 217 VAL A C 1
ATOM 1666 O O . VAL A 1 217 ? 89.696 -4.465 -111.685 1.00 45.25 217 VAL A O 1
ATOM 1669 N N . PRO A 1 218 ? 91.279 -3.549 -112.970 1.00 44.62 218 PRO A N 1
ATOM 1670 C CA . PRO A 1 218 ? 91.571 -4.805 -113.650 1.00 44.62 218 PRO A CA 1
ATOM 1671 C C . PRO A 1 218 ? 92.367 -5.735 -112.723 1.00 44.62 218 PRO A C 1
ATOM 1673 O O . PRO A 1 218 ? 93.482 -5.414 -112.307 1.00 44.62 218 PRO A O 1
ATOM 1676 N N . VAL A 1 219 ? 91.803 -6.910 -112.429 1.00 40.28 219 VAL A N 1
ATOM 1677 C CA . VAL A 1 219 ? 92.534 -8.028 -111.820 1.00 40.28 219 VAL A CA 1
ATOM 1678 C C . VAL A 1 219 ? 93.617 -8.482 -112.796 1.00 40.28 219 VAL A C 1
ATOM 1680 O O . VAL A 1 219 ? 93.332 -8.853 -113.933 1.00 40.28 219 VAL A O 1
ATOM 1683 N N . THR A 1 220 ? 94.867 -8.431 -112.341 1.00 38.34 220 THR A N 1
ATOM 1684 C CA . THR A 1 220 ? 96.029 -9.010 -113.019 1.00 38.34 220 THR A CA 1
ATOM 1685 C C . THR A 1 220 ? 96.467 -10.237 -112.217 1.00 38.34 220 THR A C 1
ATOM 1687 O O . THR A 1 220 ? 96.829 -10.104 -111.053 1.00 38.34 220 THR A O 1
ATOM 1690 N N . GLU A 1 221 ? 96.448 -11.411 -112.839 1.00 41.03 221 GLU A N 1
ATOM 1691 C CA . GLU A 1 221 ? 97.230 -12.604 -112.461 1.00 41.03 221 GLU A CA 1
ATOM 1692 C C . GLU A 1 221 ? 98.287 -12.837 -113.566 1.00 41.03 221 GLU A C 1
ATOM 1694 O O . GLU A 1 221 ? 98.053 -12.327 -114.671 1.00 41.03 221 GLU A O 1
ATOM 1699 N N . PRO A 1 222 ? 99.416 -13.575 -113.370 1.00 52.06 222 PRO A N 1
ATOM 1700 C CA . PRO A 1 222 ? 99.577 -14.745 -112.472 1.00 52.06 222 PRO A CA 1
ATOM 1701 C C . PRO A 1 222 ? 100.976 -14.951 -111.804 1.00 52.06 222 PRO A C 1
ATOM 1703 O O . PRO A 1 222 ? 101.944 -14.297 -112.186 1.00 52.06 222 PRO A O 1
ATOM 1706 N N . ALA A 1 223 ? 101.093 -15.914 -110.861 1.00 31.66 223 ALA A N 1
ATOM 1707 C CA . ALA A 1 223 ? 102.110 -17.005 -110.824 1.00 31.66 223 ALA A CA 1
ATOM 1708 C C . ALA A 1 223 ? 102.258 -17.707 -109.439 1.00 31.66 223 ALA A C 1
ATOM 1710 O O . ALA A 1 223 ? 102.548 -17.068 -108.432 1.00 31.66 223 ALA A O 1
ATOM 1711 N N . GLU A 1 224 ? 102.137 -19.044 -109.436 1.00 40.00 224 GLU A N 1
ATOM 1712 C CA . GLU A 1 224 ? 102.620 -20.025 -108.427 1.00 40.00 224 GLU A CA 1
ATOM 1713 C C . GLU A 1 224 ? 104.187 -20.084 -108.358 1.00 40.00 224 GLU A C 1
ATOM 1715 O O . GLU A 1 224 ? 104.794 -19.515 -109.273 1.00 40.00 224 GLU A O 1
ATOM 1720 N N . PRO A 1 225 ? 104.900 -20.788 -107.413 1.00 52.19 225 PRO A N 1
ATOM 1721 C CA . PRO A 1 225 ? 104.454 -21.983 -106.661 1.00 52.19 225 PRO A CA 1
ATOM 1722 C C . PRO A 1 225 ? 105.051 -22.274 -105.237 1.00 52.19 225 PRO A C 1
ATOM 1724 O O . PRO A 1 225 ? 105.937 -21.584 -104.742 1.00 52.19 225 PRO A O 1
ATOM 1727 N N . LEU A 1 226 ? 104.606 -23.424 -104.685 1.00 40.09 226 LEU A N 1
ATOM 1728 C CA . LEU A 1 226 ? 105.216 -24.358 -103.700 1.00 40.09 226 LEU A CA 1
ATOM 1729 C C . LEU A 1 226 ? 105.216 -24.050 -102.183 1.00 40.09 226 LEU A C 1
ATOM 1731 O O . LEU A 1 226 ? 105.926 -23.171 -101.705 1.00 40.09 226 LEU A O 1
ATOM 1735 N N . GLY A 1 227 ? 104.588 -24.964 -101.418 1.00 33.72 227 GLY A N 1
ATOM 1736 C CA . GLY A 1 227 ? 105.002 -25.310 -100.049 1.00 33.72 227 GLY A CA 1
ATOM 1737 C C . GLY A 1 227 ? 103.899 -25.835 -99.116 1.00 33.72 227 GLY A C 1
ATOM 1738 O O . GLY A 1 227 ? 103.360 -25.070 -98.328 1.00 33.72 227 GLY A O 1
ATOM 1739 N N . GLU A 1 228 ? 103.605 -27.139 -99.145 1.00 43.00 228 GLU A N 1
ATOM 1740 C CA . GLU A 1 228 ? 103.097 -27.880 -97.964 1.00 43.00 228 GLU A CA 1
ATOM 1741 C C . GLU A 1 228 ? 104.250 -28.129 -96.955 1.00 43.00 228 GLU A C 1
ATOM 1743 O O . GLU A 1 228 ? 105.406 -27.956 -97.364 1.00 43.00 228 GLU A O 1
ATOM 1748 N N . PRO A 1 229 ? 104.044 -28.636 -95.708 1.00 56.78 229 PRO A N 1
ATOM 1749 C CA . PRO A 1 229 ? 102.805 -29.030 -94.995 1.00 56.78 229 PRO A CA 1
ATOM 1750 C C . PRO A 1 229 ? 102.736 -28.529 -93.520 1.00 56.78 229 PRO A C 1
ATOM 1752 O O . PRO A 1 229 ? 103.710 -28.003 -92.984 1.00 56.78 229 PRO A O 1
ATOM 1755 N N . GLY A 1 230 ? 101.626 -28.794 -92.808 1.00 36.12 230 GLY A N 1
ATOM 1756 C CA . GLY A 1 230 ? 101.638 -28.853 -91.333 1.00 36.12 230 GLY A CA 1
ATOM 1757 C C . GLY A 1 230 ? 100.294 -28.656 -90.618 1.00 36.12 230 GLY A C 1
ATOM 1758 O O . GLY A 1 230 ? 99.947 -27.538 -90.255 1.00 36.12 230 GLY A O 1
ATOM 1759 N N . GLU A 1 231 ? 99.584 -29.749 -90.326 1.00 42.62 231 GLU A N 1
ATOM 1760 C CA . GLU A 1 231 ? 98.751 -29.867 -89.108 1.00 42.62 231 GLU A CA 1
ATOM 1761 C C . GLU A 1 231 ? 99.661 -29.751 -87.856 1.00 42.62 231 GLU A C 1
ATOM 1763 O O . GLU A 1 231 ? 100.833 -30.130 -87.979 1.00 42.62 231 GLU A O 1
ATOM 1768 N N . PRO A 1 232 ? 99.197 -29.311 -86.653 1.00 52.81 232 PRO A N 1
ATOM 1769 C CA . PRO A 1 232 ? 98.054 -29.951 -85.979 1.00 52.81 232 PRO A CA 1
ATOM 1770 C C . PRO A 1 232 ? 97.207 -29.098 -84.980 1.00 52.81 232 PRO A C 1
ATOM 1772 O O . PRO A 1 232 ? 97.628 -28.075 -84.459 1.00 52.81 232 PRO A O 1
ATOM 1775 N N . VAL A 1 233 ? 95.992 -29.598 -84.706 1.00 43.66 233 VAL A N 1
ATOM 1776 C CA . VAL A 1 233 ? 95.394 -29.929 -83.384 1.00 43.66 233 VAL A CA 1
ATOM 1777 C C . VAL A 1 233 ? 95.448 -28.920 -82.212 1.00 43.66 233 VAL A C 1
ATOM 1779 O O . VAL A 1 233 ? 96.512 -28.619 -81.690 1.00 43.66 233 VAL A O 1
ATOM 1782 N N . ALA A 1 234 ? 94.238 -28.667 -81.672 1.00 41.97 234 ALA A N 1
ATOM 1783 C CA . ALA A 1 234 ? 93.884 -28.474 -80.249 1.00 41.97 234 ALA A CA 1
ATOM 1784 C C . ALA A 1 234 ? 94.417 -27.230 -79.520 1.00 41.97 234 ALA A C 1
ATOM 1786 O O . ALA A 1 234 ? 95.493 -26.728 -79.783 1.00 41.97 234 ALA A O 1
ATOM 1787 N N . ALA A 1 235 ? 93.791 -26.734 -78.463 1.00 42.84 235 ALA A N 1
ATOM 1788 C CA . ALA A 1 235 ? 92.476 -26.864 -77.845 1.00 42.84 235 ALA A CA 1
ATOM 1789 C C . ALA A 1 235 ? 92.531 -25.909 -76.646 1.00 42.84 235 ALA A C 1
ATOM 1791 O O . ALA A 1 235 ? 93.616 -25.686 -76.110 1.00 42.84 235 ALA A O 1
ATOM 1792 N N . ALA A 1 236 ? 91.351 -25.525 -76.155 1.00 42.94 236 ALA A N 1
ATOM 1793 C CA . ALA A 1 236 ? 91.134 -25.143 -74.763 1.00 42.94 236 ALA A CA 1
ATOM 1794 C C . ALA A 1 236 ? 91.829 -23.818 -74.347 1.00 42.94 236 ALA A C 1
ATOM 1796 O O . ALA A 1 236 ? 92.783 -23.348 -74.943 1.00 42.94 236 ALA A O 1
ATOM 1797 N N . ASN A 1 237 ? 91.389 -23.104 -73.334 1.00 44.31 237 ASN A N 1
ATOM 1798 C CA . ASN A 1 237 ? 90.402 -23.399 -72.328 1.00 44.31 237 ASN A CA 1
ATOM 1799 C C . ASN A 1 237 ? 90.001 -22.070 -71.684 1.00 44.31 237 ASN A C 1
ATOM 1801 O O . ASN A 1 237 ? 90.770 -21.114 -71.737 1.00 44.31 237 ASN A O 1
ATOM 1805 N N . ASP A 1 238 ? 88.838 -22.095 -71.046 1.00 42.84 238 ASP A N 1
ATOM 1806 C CA . ASP A 1 238 ? 88.551 -21.501 -69.743 1.00 42.84 238 ASP A CA 1
ATOM 1807 C C . ASP A 1 238 ? 89.091 -20.110 -69.389 1.00 42.84 238 ASP A C 1
ATOM 1809 O O . ASP A 1 238 ? 90.286 -19.875 -69.239 1.00 42.84 238 ASP A O 1
ATOM 1813 N N . GLY A 1 239 ? 88.145 -19.296 -68.925 1.00 42.06 239 GLY A N 1
ATOM 1814 C CA . GLY A 1 239 ? 88.209 -18.977 -67.506 1.00 42.06 239 GLY A CA 1
ATOM 1815 C C . GLY A 1 239 ? 88.479 -17.522 -67.162 1.00 42.06 239 GLY A C 1
ATOM 1816 O O . GLY A 1 239 ? 89.619 -17.080 -67.115 1.00 42.06 239 GLY A O 1
ATOM 1817 N N . ASP A 1 240 ? 87.391 -16.902 -66.716 1.00 45.66 240 ASP A N 1
ATOM 1818 C CA . ASP A 1 240 ? 87.300 -16.328 -65.372 1.00 45.66 240 ASP A CA 1
ATOM 1819 C C . ASP A 1 240 ? 87.641 -14.841 -65.173 1.00 45.66 240 ASP A C 1
ATOM 1821 O O . ASP A 1 240 ? 88.584 -14.290 -65.735 1.00 45.66 240 ASP A O 1
ATOM 1825 N N . SER A 1 241 ? 86.864 -14.269 -64.243 1.00 50.19 241 SER A N 1
ATOM 1826 C CA . SER A 1 241 ? 87.005 -12.979 -63.553 1.00 50.19 241 SER A CA 1
ATOM 1827 C C . SER A 1 241 ? 86.687 -11.729 -64.398 1.00 50.19 241 SER A C 1
ATOM 1829 O O . SER A 1 241 ? 87.369 -11.433 -65.371 1.00 50.19 241 SER A O 1
ATOM 1831 N N . GLN A 1 242 ? 85.680 -10.904 -64.082 1.00 48.59 242 GLN A N 1
ATOM 1832 C CA . GLN A 1 242 ? 85.085 -10.528 -62.788 1.00 48.59 242 GLN A CA 1
ATOM 1833 C C . GLN A 1 242 ? 83.603 -10.153 -62.916 1.00 48.59 242 GLN A C 1
ATOM 1835 O O . GLN A 1 242 ? 83.190 -9.755 -64.029 1.00 48.59 242 GLN A O 1
#

Secondary structure (DSSP, 8-state):
------HHHHS---PEETTEE-HHHHHHHHHHHHHHHHHHHHHSPPHHHHHHHHHHHHHHHHHHHHHHHHHHHHHHHHHHHHHHHHHHHHHHHHHHHHHHHHHHHHHHHHHHHHHHHHHHHHHHHHHHHHHHHHHHHHHHHHHHHHHHHHHHHHHHHHHHHHHHHHHHHHHHHHHHHHHHHHHHHHHHHHHHHHHHHHHHHHHHHHHHHHHHHHTTS-------------------------